Protein AF-A0A2V6AR59-F1 (afdb_monomer)

Sequence (332 aa):
MKQSQAKFVSARRRNQHARRALPRILRASHPSISTDCYRITIVSCENWLGRNIEASLTLNVQRPTSNIKYRMRILMISAEGPPLQRAGALIDVMDALPRELRKPGNQVSVTLPYYREIREKSKFKAKRTGIAVDVRVGDKTYVADYFEARSAGGVQLFLVRCDDFFDRPGIYGEQGQPYEDNAARFIFFCKAALELARRLTPALQILHVHDWAAALVPVFVRAHNLPFATLLTIHHVADQGSFWGLDFNLTNLPERFFTLHGVEFFGRLNFLKGGILYADRITTVSEHYRREISRPSGAGGHGLDVVLRENAHRLTAILHGADYTRWNPASD

Mean predicted aligned error: 11.38 Å

pLDDT: mean 79.68, std 25.3, range [23.42, 98.88]

Solvent-accessible surface area (backbone atoms only — not comparable to full-atom values): 19186 Å² total; per-residue (Å²): 131,88,89,80,85,91,88,81,86,90,88,83,89,91,81,87,90,80,94,74,92,72,80,83,76,77,76,76,72,74,77,78,81,74,82,58,63,41,74,46,67,56,61,22,55,47,48,102,78,77,45,76,49,80,32,68,49,76,48,76,41,85,75,75,98,64,99,64,95,49,80,48,38,36,40,34,33,27,74,60,29,66,84,59,92,64,92,48,75,61,28,55,46,52,54,46,51,56,49,58,59,30,72,84,36,28,48,46,34,39,33,34,64,46,32,37,74,51,70,70,34,85,90,56,74,66,43,77,68,83,50,68,45,85,43,73,42,47,95,46,73,46,61,36,37,38,26,39,38,66,44,96,84,67,38,43,34,40,29,42,31,39,61,96,69,27,63,40,98,43,92,64,32,56,98,91,42,66,46,88,59,48,64,56,46,32,45,47,46,25,52,47,54,49,58,48,51,75,68,43,80,80,71,53,41,33,43,38,23,37,39,20,58,21,14,47,36,29,40,52,36,63,75,68,70,49,91,56,36,31,32,32,38,45,82,53,65,79,59,30,53,74,40,56,42,76,56,45,52,34,63,69,64,64,67,86,45,64,30,89,93,33,26,32,52,96,71,18,29,22,24,31,56,20,18,63,75,47,16,68,32,35,34,24,54,22,68,65,53,52,51,40,30,39,33,92,81,33,81,57,11,67,73,46,10,63,63,45,50,78,41,40,96,39,52,42,53,38,51,71,45,68,63,61,92,81,57,43,89,91,84,109

Foldseek 3Di:
DDDDDDDDDDDDDDDDDDDDDDDPPPPPPDPPQPQPKDKAFQWAQDDPVRDTDTDIDIFRWGDDPDDDQADFEEEEEEQEEPPDDDDDPVHQCNQPSQLSSPPRGHQYAYEYACAPRQVPPPPFDWAFPPDWDWDAFQNDTFIFTWTWGAGPSRHIYIYTDTCVQHDDPDSQDDPPDGDQCLLLNLLRSLRSVVVVQPPDPPHHAEYEYEALSNLCNLVVCVQVVPSHAYEYEYEALLRFPWAALVSVSRNVGPCVQCDPLHQHDPRTRTRNLNSLNSHPAYEYAAPVLLCQLLDPVCPSVVPCNVSSVVSVVRYTYDHHHDPCVVDPPVVD

Nearest PDB structures (foldseek):
  3cx4-assembly1_A  TM=8.892E-01  e=1.068E-22  Escherichia coli
  2r4t-assembly1_A  TM=8.976E-01  e=2.365E-22  unclassified
  1rzv-assembly2_B  TM=8.800E-01  e=2.225E-22  Agrobacterium tumefaciens
  3d1j-assembly1_A  TM=8.834E-01  e=2.365E-22  Escherichia coli
  6gne-assembly1_A  TM=8.765E-01  e=3.278E-21  Arabidopsis thaliana

Radius of gyration: 26.61 Å; Cα contacts (8 Å, |Δi|>4): 582; chains: 1; bounding box: 80×61×101 Å

Structure (mmCIF, N/CA/C/O backbone):
data_AF-A0A2V6AR59-F1
#
_entry.id   AF-A0A2V6AR59-F1
#
loop_
_atom_site.group_PDB
_atom_site.id
_atom_site.type_symbol
_atom_site.label_atom_id
_atom_site.label_alt_id
_atom_site.label_comp_id
_atom_site.label_asym_id
_atom_site.label_entity_id
_atom_site.label_seq_id
_atom_site.pdbx_PDB_ins_code
_atom_site.Cartn_x
_atom_site.Cartn_y
_atom_site.Cartn_z
_atom_site.occupancy
_atom_site.B_iso_or_equiv
_atom_site.auth_seq_id
_atom_site.auth_comp_id
_atom_site.auth_asym_id
_atom_site.auth_atom_id
_atom_site.pdbx_PDB_model_num
ATOM 1 N N . MET A 1 1 ? -24.445 -28.114 -75.527 1.00 41.38 1 MET A N 1
ATOM 2 C CA . MET A 1 1 ? -25.644 -28.958 -75.294 1.00 41.38 1 MET A CA 1
ATOM 3 C C . MET A 1 1 ? -26.269 -28.495 -73.978 1.00 41.38 1 MET A C 1
ATOM 5 O O . MET A 1 1 ? -25.547 -28.423 -73.000 1.00 41.38 1 MET A O 1
ATOM 9 N N . LYS A 1 2 ? -27.424 -27.809 -74.008 1.00 30.95 2 LYS A N 1
ATOM 10 C CA . LYS A 1 2 ? -28.773 -28.352 -73.694 1.00 30.95 2 LYS A CA 1
ATOM 11 C C . LYS A 1 2 ? -28.804 -29.082 -72.334 1.00 30.95 2 LYS A C 1
ATOM 13 O O . LYS A 1 2 ? -28.212 -30.142 -72.228 1.00 30.95 2 LYS A O 1
ATOM 18 N N . GLN A 1 3 ? -29.271 -28.454 -71.248 1.00 30.03 3 GLN A N 1
ATOM 19 C CA . GLN A 1 3 ? -30.674 -28.170 -70.851 1.00 30.03 3 GLN A CA 1
ATOM 20 C C . GLN A 1 3 ? -31.472 -29.380 -70.322 1.00 30.03 3 GLN A C 1
ATOM 22 O O . GLN A 1 3 ? -31.868 -30.245 -71.091 1.00 30.03 3 GLN A O 1
ATOM 27 N N . SER A 1 4 ? -31.862 -29.306 -69.046 1.00 36.31 4 SER A N 1
ATOM 28 C CA . SER A 1 4 ? -33.255 -29.422 -68.560 1.00 36.31 4 SER A CA 1
ATOM 29 C C . SER A 1 4 ? -33.324 -28.603 -67.252 1.00 36.31 4 SER A C 1
ATOM 31 O O . SER A 1 4 ? -32.424 -28.707 -66.429 1.00 36.31 4 SER A O 1
ATOM 33 N N . GLN A 1 5 ? -34.129 -27.543 -67.100 1.00 35.34 5 GLN A N 1
ATOM 34 C CA . GLN A 1 5 ? -35.601 -27.431 -67.101 1.00 35.34 5 GLN A CA 1
ATOM 35 C C . GLN A 1 5 ? -36.239 -28.325 -66.018 1.00 35.34 5 GLN A C 1
ATOM 37 O O . GLN A 1 5 ? -36.260 -29.536 -66.179 1.00 35.34 5 GLN A O 1
ATOM 42 N N . ALA A 1 6 ? -36.616 -27.833 -64.829 1.00 35.19 6 ALA A N 1
ATOM 43 C CA . ALA A 1 6 ? -37.581 -26.773 -64.467 1.00 35.19 6 ALA A CA 1
ATOM 44 C C . ALA A 1 6 ? -39.061 -27.186 -64.599 1.00 35.19 6 ALA A C 1
ATOM 46 O O . ALA A 1 6 ? -39.512 -27.497 -65.696 1.00 35.19 6 ALA A O 1
ATOM 47 N N . LYS A 1 7 ? -39.808 -27.106 -63.480 1.00 31.97 7 LYS A N 1
ATOM 48 C CA . LYS A 1 7 ? -41.284 -27.005 -63.340 1.00 31.97 7 LYS A CA 1
ATOM 49 C C . LYS A 1 7 ? -41.647 -26.835 -61.846 1.00 31.97 7 LYS A C 1
ATOM 51 O O . LYS A 1 7 ? -40.954 -27.408 -61.020 1.00 31.97 7 LYS A O 1
ATOM 56 N N . PHE A 1 8 ? -42.687 -26.111 -61.410 1.00 27.30 8 PHE A N 1
ATOM 57 C CA . PHE A 1 8 ? -43.475 -25.026 -62.024 1.00 27.30 8 PHE A CA 1
ATOM 58 C C . PHE A 1 8 ? -44.287 -24.308 -60.903 1.00 27.30 8 PHE A C 1
ATOM 60 O O . PHE A 1 8 ? -44.901 -24.973 -60.081 1.00 27.30 8 PHE A O 1
ATOM 67 N N . VAL A 1 9 ? -44.312 -22.968 -60.927 1.00 28.78 9 VAL A N 1
ATOM 68 C CA . VAL A 1 9 ? -45.511 -22.097 -60.789 1.00 28.78 9 VAL A CA 1
ATOM 69 C C . VAL A 1 9 ? -46.337 -21.995 -59.473 1.00 28.78 9 VAL A C 1
ATOM 71 O O . VAL A 1 9 ? -47.092 -22.872 -59.084 1.00 28.78 9 VAL A O 1
ATOM 74 N N . SER A 1 10 ? -46.265 -20.777 -58.906 1.00 28.64 10 SER A N 1
ATOM 75 C CA . SER A 1 10 ? -47.285 -19.913 -58.255 1.00 28.64 10 SER A CA 1
ATOM 76 C C . SER A 1 10 ? -48.407 -20.444 -57.340 1.00 28.64 10 SER A C 1
ATOM 78 O O . SER A 1 10 ? -49.266 -21.206 -57.769 1.00 28.64 10 SER A O 1
ATOM 80 N N . ALA A 1 11 ? -48.613 -19.718 -56.230 1.00 28.59 11 ALA A N 1
ATOM 81 C CA . ALA A 1 11 ? -49.908 -19.082 -55.933 1.00 28.59 11 ALA A CA 1
ATOM 82 C C . ALA A 1 11 ? -49.728 -17.809 -55.072 1.00 28.59 11 ALA A C 1
ATOM 84 O O . ALA A 1 11 ? -48.953 -17.789 -54.118 1.00 28.59 11 ALA A O 1
ATOM 85 N N . ARG A 1 12 ? -50.456 -16.730 -55.394 1.00 30.61 12 ARG A N 1
ATOM 86 C CA . ARG A 1 12 ? -50.536 -15.484 -54.602 1.00 30.61 12 ARG A CA 1
ATOM 87 C C . ARG A 1 12 ? -51.939 -15.382 -53.977 1.00 30.61 12 ARG A C 1
ATOM 89 O O . ARG A 1 12 ? -52.909 -15.573 -54.696 1.00 30.61 12 ARG A O 1
ATOM 96 N N . ARG A 1 13 ? -52.001 -14.870 -52.734 1.00 30.45 13 ARG A N 1
ATOM 97 C CA . ARG A 1 13 ? -53.123 -14.142 -52.072 1.00 30.45 13 ARG A CA 1
ATOM 98 C C . ARG A 1 13 ? -54.286 -14.899 -51.370 1.00 30.45 13 ARG A C 1
ATOM 100 O O . ARG A 1 13 ? -55.043 -15.616 -51.999 1.00 30.45 13 ARG A O 1
ATOM 107 N N . ARG A 1 14 ? -54.526 -14.423 -50.125 1.00 29.19 14 ARG A N 1
ATOM 108 C CA . ARG A 1 14 ? -55.799 -14.232 -49.365 1.00 29.19 14 ARG A CA 1
ATOM 109 C C . ARG A 1 14 ? -56.481 -15.422 -48.655 1.00 29.19 14 ARG A C 1
ATOM 111 O O . ARG A 1 14 ? -57.237 -16.161 -49.265 1.00 29.19 14 ARG A O 1
ATOM 118 N N . ASN A 1 15 ? -56.343 -15.469 -47.323 1.00 27.97 15 ASN A N 1
ATOM 119 C CA . ASN A 1 15 ? -57.373 -15.120 -46.309 1.00 27.97 15 ASN A CA 1
ATOM 120 C C . ASN A 1 15 ? -56.714 -15.223 -44.911 1.00 27.97 15 ASN A C 1
ATOM 122 O O . ASN A 1 15 ? -56.009 -16.184 -44.640 1.00 27.97 15 ASN A O 1
ATOM 126 N N . GLN A 1 16 ? -56.610 -14.161 -44.104 1.00 29.80 16 GLN A N 1
ATOM 127 C CA . GLN A 1 16 ? -57.615 -13.567 -43.201 1.00 29.80 16 GLN A CA 1
ATOM 128 C C . GLN A 1 16 ? -58.192 -14.510 -42.119 1.00 29.80 16 GLN A C 1
ATOM 130 O O . GLN A 1 16 ? -58.832 -15.508 -42.415 1.00 29.80 16 GLN A O 1
ATOM 135 N N . HIS A 1 17 ? -58.001 -14.084 -40.861 1.00 30.52 17 HIS A N 1
ATOM 136 C CA . HIS A 1 17 ? -58.645 -14.524 -39.612 1.00 30.52 17 HIS A CA 1
ATOM 137 C C . HIS A 1 17 ? -58.470 -15.974 -39.116 1.00 30.52 17 HIS A C 1
ATOM 139 O O . HIS A 1 17 ? -59.352 -16.813 -39.246 1.00 30.52 17 HIS A O 1
ATOM 145 N N . ALA A 1 18 ? -57.433 -16.174 -38.292 1.00 30.45 18 ALA A N 1
ATOM 146 C CA . ALA A 1 18 ? -57.499 -17.079 -37.142 1.00 30.45 18 ALA A CA 1
ATOM 147 C C . ALA A 1 18 ? -56.812 -16.430 -35.924 1.00 30.45 18 ALA A C 1
ATOM 149 O O . ALA A 1 18 ? -55.590 -16.306 -35.873 1.00 30.45 18 ALA A O 1
ATOM 150 N N . ARG A 1 19 ? -57.599 -15.983 -34.934 1.00 32.44 19 ARG A N 1
ATOM 151 C CA . ARG A 1 19 ? -57.066 -15.511 -33.645 1.00 32.44 19 ARG A CA 1
ATOM 152 C C . ARG A 1 19 ? -56.569 -16.717 -32.842 1.00 32.44 19 ARG A C 1
ATOM 154 O O . ARG A 1 19 ? -57.386 -17.519 -32.399 1.00 32.44 19 ARG A O 1
ATOM 161 N N . ARG A 1 20 ? -55.268 -16.800 -32.558 1.00 29.48 20 ARG A N 1
ATOM 162 C CA . ARG A 1 20 ? -54.751 -17.544 -31.398 1.00 29.48 20 ARG A CA 1
ATOM 163 C C . ARG A 1 20 ? -53.764 -16.666 -30.644 1.00 29.48 20 ARG A C 1
ATOM 165 O O . ARG A 1 20 ? -52.787 -16.191 -31.214 1.00 29.48 20 ARG A O 1
ATOM 172 N N . ALA A 1 21 ? -54.074 -16.410 -29.378 1.00 32.34 21 ALA A N 1
ATOM 173 C CA . ALA A 1 21 ? -53.210 -15.650 -28.493 1.00 32.34 21 ALA A CA 1
ATOM 174 C C . ALA A 1 21 ? -51.962 -16.482 -28.174 1.00 32.34 21 ALA A C 1
ATOM 176 O O . ALA A 1 21 ? -52.071 -17.579 -27.632 1.00 32.34 21 ALA A O 1
ATOM 177 N N . LEU A 1 22 ? -50.788 -15.946 -28.499 1.00 26.73 22 LEU A N 1
ATOM 178 C CA . LEU A 1 22 ? -49.519 -16.397 -27.936 1.00 26.73 22 LEU A CA 1
ATOM 179 C C . LEU A 1 22 ? -49.189 -15.485 -26.746 1.00 26.73 22 LEU A C 1
ATOM 181 O O . LEU A 1 22 ? -49.420 -14.274 -26.834 1.00 26.73 22 LEU A O 1
ATOM 185 N N . PRO A 1 23 ? -48.719 -16.040 -25.616 1.00 24.41 23 PRO A N 1
ATOM 186 C CA . PRO A 1 23 ? -48.558 -15.276 -24.389 1.00 24.41 23 PRO A CA 1
ATOM 187 C C . PRO A 1 23 ? -47.524 -14.163 -24.567 1.00 24.41 23 PRO A C 1
ATOM 189 O O . PRO A 1 23 ? -46.501 -14.340 -25.231 1.00 24.41 23 PRO A O 1
ATOM 192 N N . ARG A 1 24 ? -47.783 -13.017 -23.923 1.00 25.03 24 ARG A N 1
ATOM 193 C CA . ARG A 1 24 ? -46.795 -11.949 -23.741 1.00 25.03 24 ARG A CA 1
ATOM 194 C C . ARG A 1 24 ? -45.545 -12.553 -23.101 1.00 25.03 24 ARG A C 1
ATOM 196 O O . ARG A 1 24 ? -45.514 -12.752 -21.889 1.00 25.03 24 ARG A O 1
ATOM 203 N N . ILE A 1 25 ? -44.503 -12.776 -23.900 1.00 25.64 25 ILE A N 1
ATOM 204 C CA . ILE A 1 25 ? -43.151 -12.895 -23.368 1.00 25.64 25 ILE A CA 1
ATOM 205 C C . ILE A 1 25 ? -42.868 -11.553 -22.703 1.00 25.64 25 ILE A C 1
ATOM 207 O O . ILE A 1 25 ? -42.754 -10.524 -23.374 1.00 25.64 25 ILE A O 1
ATOM 211 N N . LEU A 1 26 ? -42.827 -11.568 -21.371 1.00 24.52 26 LEU A N 1
ATOM 212 C CA . LEU A 1 26 ? -42.321 -10.466 -20.575 1.00 24.52 26 LEU A CA 1
ATOM 213 C C . LEU A 1 26 ? -40.916 -10.161 -21.090 1.00 24.52 26 LEU A C 1
ATOM 215 O O . LEU A 1 26 ? -39.968 -10.891 -20.807 1.00 24.52 26 LEU A O 1
ATOM 219 N N . ARG A 1 27 ? -40.782 -9.068 -21.850 1.00 23.42 27 ARG A N 1
ATOM 220 C CA . ARG A 1 27 ? -39.495 -8.393 -21.972 1.00 23.42 27 ARG A CA 1
ATOM 221 C C . ARG A 1 27 ? -39.144 -7.956 -20.559 1.00 23.42 27 ARG A C 1
ATOM 223 O O . ARG A 1 27 ? -39.628 -6.925 -20.103 1.00 23.42 27 ARG A O 1
ATOM 230 N N . ALA A 1 28 ? -38.335 -8.762 -19.878 1.00 23.86 28 ALA A N 1
ATOM 231 C CA . ALA A 1 28 ? -37.574 -8.304 -18.738 1.00 23.86 28 ALA A CA 1
ATOM 232 C C . ALA A 1 28 ? -36.731 -7.137 -19.253 1.00 23.86 28 ALA A C 1
ATOM 234 O O . ALA A 1 28 ? -35.734 -7.330 -19.948 1.00 23.86 28 ALA A O 1
ATOM 235 N N . SER A 1 29 ? -37.206 -5.920 -18.999 1.00 24.83 29 SER A N 1
ATOM 236 C CA . SER A 1 29 ? -36.431 -4.712 -19.211 1.00 24.83 29 SER A CA 1
ATOM 237 C C . SER A 1 29 ? -35.130 -4.902 -18.454 1.00 24.83 29 SER A C 1
ATOM 239 O O . SER A 1 29 ? -35.161 -5.023 -17.226 1.00 24.83 29 SER A O 1
ATOM 241 N N . HIS A 1 30 ? -34.004 -4.963 -19.169 1.00 24.33 30 HIS A N 1
ATOM 242 C CA . HIS A 1 30 ? -32.708 -4.851 -18.519 1.00 24.33 30 HIS A CA 1
ATOM 243 C C . HIS A 1 30 ? -32.769 -3.610 -17.623 1.00 24.33 30 HIS A C 1
ATOM 245 O O . HIS A 1 30 ? -33.119 -2.540 -18.136 1.00 24.33 30 HIS A O 1
ATOM 251 N N . PRO A 1 31 ? -32.498 -3.724 -16.309 1.00 25.36 31 PRO A N 1
ATOM 252 C CA . PRO A 1 31 ? -32.349 -2.537 -15.494 1.00 25.36 31 PRO A CA 1
ATOM 253 C C . PRO A 1 31 ? -31.219 -1.735 -16.132 1.00 25.36 31 PRO A C 1
ATOM 255 O O . PRO A 1 31 ? -30.107 -2.240 -16.297 1.00 25.36 31 PRO A O 1
ATOM 258 N N . SER A 1 32 ? -31.536 -0.519 -16.569 1.00 28.16 32 SER A N 1
ATOM 259 C CA . SER A 1 32 ? -30.556 0.405 -17.119 1.00 28.16 32 SER A CA 1
ATOM 260 C C . SER A 1 32 ? -29.446 0.567 -16.089 1.00 28.16 32 SER A C 1
ATOM 262 O O . SER A 1 32 ? -29.692 1.104 -15.008 1.00 28.16 32 SER A O 1
ATOM 264 N N . ILE A 1 33 ? -28.250 0.069 -16.405 1.00 29.55 33 ILE A N 1
ATOM 265 C CA . ILE A 1 33 ? -27.080 0.203 -15.541 1.00 29.55 33 ILE A CA 1
ATOM 266 C C . ILE A 1 33 ? -26.719 1.689 -15.537 1.00 29.55 33 ILE A C 1
ATOM 268 O O . ILE A 1 33 ? -26.024 2.157 -16.437 1.00 29.55 33 ILE A O 1
ATOM 272 N N . SER A 1 34 ? -27.221 2.445 -14.557 1.00 29.62 34 SER A N 1
ATOM 273 C CA . SER A 1 34 ? -26.781 3.821 -14.369 1.00 29.62 34 SER A CA 1
ATOM 274 C C . SER A 1 34 ? -25.403 3.777 -13.711 1.00 29.62 34 SER A C 1
ATOM 276 O O . SER A 1 34 ? -25.224 3.450 -12.536 1.00 29.62 34 SER A O 1
ATOM 278 N N . THR A 1 35 ? -24.376 4.027 -14.520 1.00 32.03 35 THR A N 1
ATOM 279 C CA . THR A 1 35 ? -23.020 4.289 -14.038 1.00 32.03 35 THR A CA 1
ATOM 280 C C . THR A 1 35 ? -22.983 5.681 -13.417 1.00 32.03 35 THR A C 1
ATOM 282 O O . THR A 1 35 ? -22.493 6.635 -14.018 1.00 32.03 35 THR A O 1
ATOM 285 N N . ASP A 1 36 ? -23.541 5.795 -12.213 1.00 35.19 36 ASP A N 1
ATOM 286 C CA . ASP A 1 36 ? -23.538 7.020 -11.418 1.00 35.19 36 ASP A CA 1
ATOM 287 C C . ASP A 1 36 ? -22.122 7.267 -10.870 1.00 35.19 36 ASP A C 1
ATOM 289 O O . ASP A 1 36 ? -21.751 6.780 -9.802 1.00 35.19 36 ASP A O 1
ATOM 293 N N . CYS A 1 37 ? -21.304 8.004 -11.623 1.00 35.19 37 CYS A N 1
ATOM 294 C CA . CYS A 1 37 ? -19.922 8.301 -11.250 1.00 35.19 37 CYS A CA 1
ATOM 295 C C . CYS A 1 37 ? -19.835 9.205 -10.007 1.00 35.19 37 CYS A C 1
ATOM 297 O O . CYS A 1 37 ? -20.551 10.202 -9.898 1.00 35.19 37 CYS A O 1
ATOM 299 N N . TYR A 1 38 ? -18.892 8.919 -9.102 1.00 36.31 38 TYR A N 1
ATOM 300 C CA . TYR A 1 38 ? -18.638 9.741 -7.918 1.00 36.31 38 TYR A CA 1
ATOM 301 C C . TYR A 1 38 ? -17.428 10.665 -8.126 1.00 36.31 38 TYR A C 1
ATOM 303 O O . TYR A 1 38 ? -16.323 10.238 -8.468 1.00 36.31 38 TYR A O 1
ATOM 311 N N . ARG A 1 39 ? -17.608 11.962 -7.857 1.00 37.47 39 ARG A N 1
ATOM 312 C CA . ARG A 1 39 ? -16.491 12.905 -7.715 1.00 37.47 39 ARG A CA 1
ATOM 313 C C . ARG A 1 39 ? -15.943 12.798 -6.292 1.00 37.47 39 ARG A C 1
ATOM 315 O O . ARG A 1 39 ? -16.659 13.075 -5.331 1.00 37.47 39 ARG A O 1
ATOM 322 N N . ILE A 1 40 ? -14.686 12.389 -6.166 1.00 41.69 40 ILE A N 1
ATOM 323 C CA . ILE A 1 40 ? -13.951 12.308 -4.903 1.00 41.69 40 ILE A CA 1
ATOM 324 C C . ILE A 1 40 ? -13.113 13.576 -4.764 1.00 41.69 40 ILE A C 1
ATOM 326 O O . ILE A 1 40 ? -11.954 13.640 -5.178 1.00 41.69 40 ILE A O 1
ATOM 330 N N . THR A 1 41 ? -13.698 14.607 -4.162 1.00 38.53 41 THR A N 1
ATOM 331 C CA . THR A 1 41 ? -12.920 15.769 -3.728 1.00 38.53 41 THR A CA 1
ATOM 332 C C . THR A 1 41 ? -12.059 15.367 -2.533 1.00 38.53 41 THR A C 1
ATOM 334 O O . THR A 1 41 ? -12.545 15.306 -1.405 1.00 38.53 41 THR A O 1
ATOM 337 N N . ILE A 1 42 ? -10.786 15.060 -2.789 1.00 40.84 42 ILE A N 1
ATOM 338 C CA . ILE A 1 42 ? -9.763 14.932 -1.750 1.00 40.84 42 ILE A CA 1
ATOM 339 C C . ILE A 1 42 ? -9.242 16.346 -1.500 1.00 40.84 42 ILE A C 1
ATOM 341 O O . ILE A 1 42 ? -8.286 16.794 -2.131 1.00 40.84 42 ILE A O 1
ATOM 345 N N . VAL A 1 43 ? -9.930 17.066 -0.614 1.00 36.03 43 VAL A N 1
ATOM 346 C CA . VAL A 1 43 ? -9.513 18.406 -0.196 1.00 36.03 43 VAL A CA 1
ATOM 347 C C . VAL A 1 43 ? -8.155 18.285 0.495 1.00 36.03 43 VAL A C 1
ATOM 349 O O . VAL A 1 43 ? -8.033 17.575 1.493 1.00 36.03 43 VAL A O 1
ATOM 352 N N . SER A 1 44 ? -7.145 18.980 -0.030 1.00 36.22 44 SER A N 1
ATOM 353 C CA . SER A 1 44 ? -5.931 19.249 0.737 1.00 36.22 44 SER A CA 1
ATOM 354 C C . SER A 1 44 ? -6.310 20.234 1.829 1.00 36.22 44 SER A C 1
ATOM 356 O O . SER A 1 44 ? -6.770 21.336 1.515 1.00 36.22 44 SER A O 1
ATOM 358 N N . CYS A 1 45 ? -6.098 19.865 3.093 1.00 34.09 45 CYS A N 1
ATOM 359 C CA . CYS A 1 45 ? -6.135 20.851 4.168 1.00 34.09 45 CYS A CA 1
ATOM 360 C C . CYS A 1 45 ? -5.126 21.972 3.883 1.00 34.09 45 CYS A C 1
ATOM 362 O O . CYS A 1 45 ? -4.145 21.759 3.167 1.00 34.09 45 CYS A O 1
ATOM 364 N N . GLU A 1 46 ? -5.475 23.145 4.405 1.00 36.41 46 GLU A N 1
ATOM 365 C CA . GLU A 1 46 ? -4.881 24.477 4.264 1.00 36.41 46 GLU A CA 1
ATOM 366 C C . GLU A 1 46 ? -3.430 24.547 3.764 1.00 36.41 46 GLU A C 1
ATOM 368 O O . GLU A 1 46 ? -2.547 23.792 4.160 1.00 36.41 46 GLU A O 1
ATOM 373 N N . ASN A 1 47 ? -3.166 25.528 2.902 1.00 39.28 47 ASN A N 1
ATOM 374 C CA . ASN A 1 47 ? -1.799 25.949 2.621 1.00 39.28 47 ASN A CA 1
ATOM 375 C C . ASN A 1 47 ? -1.297 26.954 3.678 1.00 39.28 47 ASN A C 1
ATOM 377 O O . ASN A 1 47 ? -2.067 27.479 4.480 1.00 39.28 47 ASN A O 1
ATOM 381 N N . TRP A 1 48 ? -0.013 27.309 3.583 1.00 32.12 48 TRP A N 1
ATOM 382 C CA . TRP A 1 48 ? 0.704 28.294 4.416 1.00 32.12 48 TRP A CA 1
ATOM 383 C C . TRP A 1 48 ? 0.06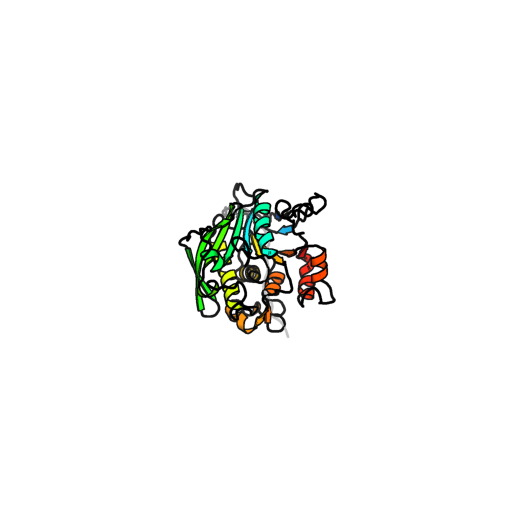4 29.705 4.496 1.00 32.12 48 TRP A C 1
ATOM 385 O O . TRP A 1 48 ? 0.571 30.573 5.196 1.00 32.12 48 TRP A O 1
ATOM 395 N N . LEU A 1 49 ? -1.017 29.962 3.748 1.00 33.44 49 LEU A N 1
ATOM 396 C CA . LEU A 1 49 ? -1.756 31.228 3.690 1.00 33.44 49 LEU A CA 1
ATOM 397 C C . LEU A 1 49 ? -3.211 31.095 4.185 1.00 33.44 49 LEU A C 1
ATOM 399 O O . LEU A 1 49 ? -4.023 31.980 3.910 1.00 33.44 49 LEU A O 1
ATOM 403 N N . GLY A 1 50 ? -3.574 29.983 4.837 1.00 32.75 50 GLY A N 1
ATOM 404 C CA . GLY A 1 50 ? -4.937 29.734 5.324 1.00 32.75 50 GLY A CA 1
ATOM 405 C C . GLY A 1 50 ? -5.981 29.608 4.209 1.00 32.75 50 GLY A C 1
ATOM 406 O O . GLY A 1 50 ? -7.161 29.876 4.426 1.00 32.75 50 GLY A O 1
ATOM 407 N N . ARG A 1 51 ? -5.568 29.251 2.983 1.00 33.25 51 ARG A N 1
ATOM 408 C CA . ARG A 1 51 ? -6.491 29.021 1.861 1.00 33.25 51 ARG A CA 1
ATOM 409 C C . ARG A 1 51 ? -6.650 27.525 1.613 1.00 33.25 51 ARG A C 1
ATOM 411 O O . ARG A 1 51 ? -5.665 26.814 1.415 1.00 33.25 51 ARG A O 1
ATOM 418 N N . ASN A 1 52 ? -7.898 27.069 1.541 1.00 38.38 52 ASN A N 1
ATOM 419 C CA . ASN A 1 52 ? -8.227 25.725 1.072 1.00 38.38 52 ASN A CA 1
ATOM 420 C C . ASN A 1 52 ? -7.805 25.565 -0.397 1.00 38.38 52 ASN A C 1
ATOM 422 O O . ASN A 1 52 ? -8.246 26.332 -1.256 1.00 38.38 52 ASN A O 1
ATOM 426 N N . ILE A 1 53 ? -6.979 24.558 -0.692 1.00 36.59 53 ILE A N 1
ATOM 427 C CA . ILE A 1 53 ? -6.705 24.129 -2.068 1.00 36.59 53 ILE A CA 1
ATOM 428 C C . ILE A 1 53 ? -7.593 22.918 -2.356 1.00 36.59 53 ILE A C 1
ATOM 430 O O . ILE A 1 53 ? -7.293 21.783 -1.977 1.00 36.59 53 ILE A O 1
ATOM 434 N N . GLU A 1 54 ? -8.702 23.160 -3.052 1.00 40.56 54 GLU A N 1
ATOM 435 C CA . GLU A 1 54 ? -9.583 22.094 -3.521 1.00 40.56 54 GLU A CA 1
ATOM 436 C C . GLU A 1 54 ? -8.953 21.337 -4.700 1.00 40.56 54 GLU A C 1
ATOM 438 O O . GLU A 1 54 ? -9.140 21.679 -5.868 1.00 40.56 54 GLU A O 1
ATOM 443 N N . ALA A 1 55 ? -8.233 20.256 -4.401 1.00 40.78 55 ALA A N 1
ATOM 444 C CA . ALA A 1 55 ? -7.985 19.208 -5.382 1.00 40.78 55 ALA A CA 1
ATOM 445 C C . ALA A 1 55 ? -9.225 18.298 -5.474 1.00 40.78 55 ALA A C 1
ATOM 447 O O . ALA A 1 55 ? -9.811 17.902 -4.464 1.00 40.78 55 ALA A O 1
ATOM 448 N N . SER A 1 56 ? -9.648 17.938 -6.689 1.00 43.47 56 SER A N 1
ATOM 449 C CA . SER A 1 56 ? -10.752 16.990 -6.871 1.00 43.47 56 SER A CA 1
ATOM 450 C C . SER A 1 56 ? -10.427 15.929 -7.907 1.00 43.47 56 SER A C 1
ATOM 452 O O . SER A 1 56 ? -10.142 16.254 -9.059 1.00 43.47 56 SER A O 1
ATOM 454 N N . LEU A 1 57 ? -10.546 14.670 -7.502 1.00 42.16 57 LEU A N 1
ATOM 455 C CA . LEU A 1 57 ? -10.426 13.493 -8.347 1.00 42.16 57 LEU A CA 1
ATOM 456 C C . LEU A 1 57 ? -11.833 12.982 -8.703 1.00 42.16 57 LEU A C 1
ATOM 458 O O . LEU A 1 57 ? -12.792 13.218 -7.973 1.00 42.16 57 LEU A O 1
ATOM 462 N N . THR A 1 58 ? -11.982 12.237 -9.796 1.00 48.16 58 THR A N 1
ATOM 463 C CA . THR A 1 58 ? -13.241 11.531 -10.106 1.00 48.16 58 THR A CA 1
ATOM 464 C C . THR A 1 58 ? -12.956 10.047 -10.280 1.00 48.16 58 THR A C 1
ATOM 466 O O . THR A 1 58 ? -12.154 9.670 -11.142 1.00 48.16 58 THR A O 1
ATOM 469 N N . LEU A 1 59 ? -13.617 9.221 -9.465 1.00 46.22 59 LEU A N 1
ATOM 470 C CA . LEU A 1 59 ? -13.536 7.763 -9.491 1.00 46.22 59 LEU A CA 1
ATOM 471 C C . LEU A 1 59 ? -14.923 7.185 -9.787 1.00 46.22 59 LEU A C 1
ATOM 473 O O . LEU A 1 59 ? -15.915 7.494 -9.125 1.00 46.22 59 LEU A O 1
ATOM 477 N N . ASN A 1 60 ? -14.993 6.325 -10.795 1.00 49.06 60 ASN A N 1
ATOM 478 C CA . ASN A 1 60 ? -16.248 5.716 -11.210 1.00 49.06 60 ASN A CA 1
ATOM 479 C C . ASN A 1 60 ? -16.533 4.529 -10.280 1.00 49.06 60 ASN A C 1
ATOM 481 O O . ASN A 1 60 ? -15.938 3.467 -10.419 1.00 49.06 60 ASN A O 1
ATOM 485 N N . VAL A 1 61 ? -17.418 4.734 -9.306 1.00 53.00 61 VAL A N 1
ATOM 486 C CA . VAL A 1 61 ? -17.760 3.762 -8.259 1.00 53.00 61 VAL A CA 1
ATOM 487 C C . VAL A 1 61 ? -19.219 3.351 -8.425 1.00 53.00 61 VAL A C 1
ATOM 489 O O . VAL A 1 61 ? -20.088 4.212 -8.524 1.00 53.00 61 VAL A O 1
ATOM 492 N N . GLN A 1 62 ? -19.515 2.050 -8.412 1.00 47.56 62 GLN A N 1
ATOM 493 C CA . GLN A 1 62 ? -20.899 1.570 -8.471 1.00 47.56 62 GLN A CA 1
ATOM 494 C C . GLN A 1 62 ? -21.681 1.940 -7.195 1.00 47.56 62 GLN A C 1
ATOM 496 O O . GLN A 1 62 ? -21.185 1.803 -6.070 1.00 47.56 62 GLN A O 1
ATOM 501 N N . ARG A 1 63 ? -22.930 2.397 -7.365 1.00 43.41 63 ARG A N 1
ATOM 502 C CA . ARG A 1 63 ? -23.846 2.676 -6.248 1.00 43.41 63 ARG A CA 1
ATOM 503 C C . ARG A 1 63 ? -24.368 1.381 -5.612 1.00 43.41 63 ARG A C 1
ATOM 505 O O . ARG A 1 63 ? -24.882 0.530 -6.335 1.00 43.41 63 ARG A O 1
ATOM 512 N N . PRO A 1 64 ? -24.352 1.248 -4.272 1.00 44.31 64 PRO A N 1
ATOM 513 C CA . PRO A 1 64 ? -25.238 0.314 -3.587 1.00 44.31 64 PRO A CA 1
ATOM 514 C C . PRO A 1 64 ? -26.68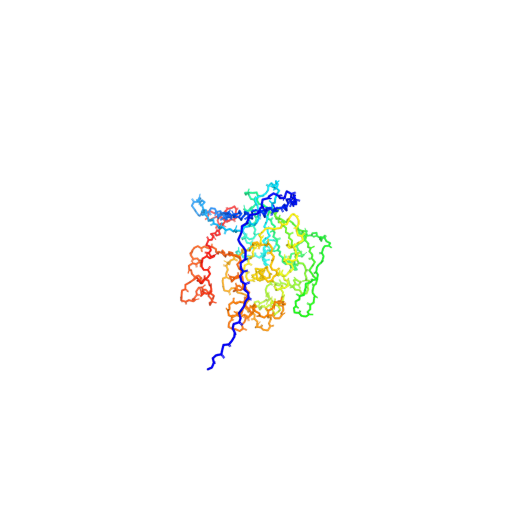6 0.832 -3.637 1.00 44.31 64 PRO A C 1
ATOM 516 O O . PRO A 1 64 ? -26.933 2.032 -3.546 1.00 44.31 64 PRO A O 1
ATOM 519 N N . THR A 1 65 ? -27.652 -0.077 -3.737 1.00 40.50 65 THR A N 1
ATOM 520 C CA . THR A 1 65 ? -29.088 0.203 -3.937 1.00 40.50 65 THR A CA 1
ATOM 521 C C . THR A 1 65 ? -29.857 0.600 -2.663 1.00 40.50 65 THR A C 1
ATOM 523 O O . THR A 1 65 ? -31.065 0.388 -2.586 1.00 40.50 65 THR A O 1
ATOM 526 N N . SER A 1 66 ? -29.196 1.148 -1.636 1.00 45.59 66 SER A N 1
ATOM 527 C CA . SER A 1 66 ? -29.799 1.354 -0.306 1.00 45.59 66 SER A CA 1
ATOM 528 C C . SER A 1 66 ? -29.543 2.734 0.319 1.00 45.59 66 SER A C 1
ATOM 530 O O . SER A 1 66 ? -28.563 3.413 0.015 1.00 45.59 66 SER A O 1
ATOM 532 N N . ASN A 1 67 ? -30.447 3.134 1.227 1.00 41.8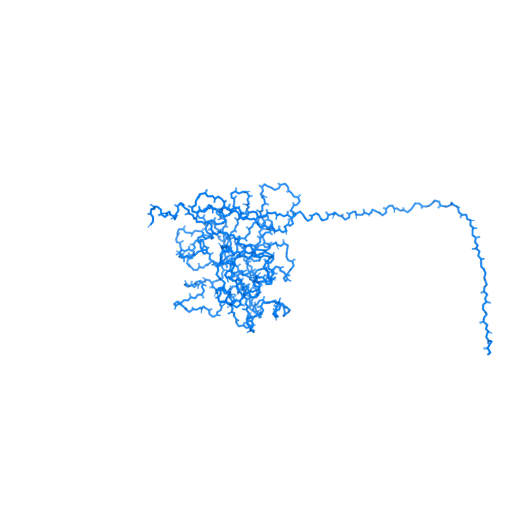1 67 ASN A N 1
ATOM 533 C CA . ASN A 1 67 ? -30.445 4.395 1.990 1.00 41.81 67 ASN A CA 1
ATOM 534 C C . ASN A 1 67 ? -29.273 4.482 2.998 1.00 41.81 67 ASN A C 1
ATOM 536 O O . ASN A 1 67 ? -29.473 4.419 4.211 1.00 41.81 67 ASN A O 1
ATOM 540 N N . ILE A 1 68 ? -28.030 4.591 2.520 1.00 49.81 68 ILE A N 1
ATOM 541 C CA . ILE A 1 68 ? -26.836 4.587 3.381 1.00 49.81 68 ILE A CA 1
ATOM 542 C C . ILE A 1 68 ? -26.447 6.007 3.829 1.00 49.81 68 ILE A C 1
ATOM 544 O O . ILE A 1 68 ? -26.254 6.914 3.028 1.00 49.81 68 ILE A O 1
ATOM 548 N N . LYS A 1 69 ? -26.233 6.152 5.144 1.00 53.69 69 LYS A N 1
ATOM 549 C CA . LYS A 1 69 ? -25.826 7.369 5.882 1.00 53.69 69 LYS A CA 1
ATOM 550 C C . LYS A 1 69 ? -24.419 7.918 5.545 1.00 53.69 69 LYS A C 1
ATOM 552 O O . LYS A 1 69 ? -24.029 8.953 6.075 1.00 53.69 69 LYS A O 1
ATOM 557 N N . TYR A 1 70 ? -23.648 7.233 4.702 1.00 56.75 70 TYR A N 1
ATOM 558 C CA . TYR A 1 70 ? -22.231 7.502 4.424 1.00 56.75 70 TYR A CA 1
ATOM 559 C C . TYR A 1 70 ? -21.992 7.675 2.924 1.00 56.75 70 TYR A C 1
ATOM 561 O O . TYR A 1 70 ? -22.533 6.906 2.130 1.00 56.75 70 TYR A O 1
ATOM 569 N N . ARG A 1 71 ? -21.148 8.640 2.534 1.00 77.31 71 ARG A N 1
ATOM 570 C CA . ARG A 1 71 ? -20.895 8.948 1.113 1.00 77.31 71 ARG A CA 1
ATOM 571 C C . ARG A 1 71 ? -20.041 7.892 0.404 1.00 77.31 71 ARG A C 1
ATOM 573 O O . ARG A 1 71 ? -20.376 7.516 -0.716 1.00 77.31 71 ARG A O 1
ATOM 580 N N . MET A 1 72 ? -18.972 7.407 1.038 1.00 87.88 72 MET A N 1
ATOM 581 C CA . MET A 1 72 ? -18.068 6.379 0.494 1.00 87.88 72 MET A CA 1
ATOM 582 C C . MET A 1 72 ? -17.548 5.440 1.590 1.00 87.88 72 MET A C 1
ATOM 584 O O . MET A 1 72 ? -17.475 5.830 2.759 1.00 87.88 72 MET A O 1
ATOM 588 N N . ARG A 1 73 ? -17.150 4.218 1.209 1.00 94.06 73 ARG A N 1
ATOM 589 C CA . ARG A 1 73 ? -16.471 3.237 2.078 1.00 94.06 73 ARG A CA 1
ATOM 590 C C . ARG A 1 73 ? -15.089 2.888 1.523 1.00 94.06 73 ARG A C 1
ATOM 592 O O . ARG A 1 73 ? -14.986 2.285 0.452 1.00 94.06 73 ARG A O 1
ATOM 599 N N . ILE A 1 74 ? -14.051 3.287 2.255 1.00 96.56 74 ILE A N 1
ATOM 600 C CA . ILE A 1 74 ? -12.651 3.290 1.818 1.00 96.56 74 ILE A CA 1
ATOM 601 C C . ILE A 1 74 ? -11.811 2.422 2.766 1.00 96.56 74 ILE A C 1
ATOM 603 O O . ILE A 1 74 ? -11.862 2.594 3.990 1.00 96.56 74 ILE A O 1
ATOM 607 N N . LEU A 1 75 ? -11.010 1.523 2.193 1.00 98.44 75 LEU A N 1
ATOM 608 C CA . LEU A 1 75 ? -9.891 0.885 2.884 1.00 98.44 75 LEU A CA 1
ATOM 609 C C . LEU A 1 75 ? -8.593 1.456 2.324 1.00 98.44 75 LEU A C 1
ATOM 611 O O . LEU A 1 75 ? -8.305 1.307 1.138 1.00 98.44 75 LEU A O 1
ATOM 615 N N . MET A 1 76 ? -7.827 2.113 3.185 1.00 98.44 76 MET A N 1
ATOM 616 C CA . MET A 1 76 ? -6.494 2.600 2.865 1.00 98.44 76 MET A CA 1
ATOM 617 C C . MET A 1 76 ? -5.480 1.506 3.210 1.00 98.44 76 MET A C 1
ATOM 619 O O . MET A 1 76 ? -5.524 0.948 4.305 1.00 98.44 76 MET A O 1
ATOM 623 N N . ILE A 1 77 ? -4.604 1.161 2.274 1.00 98.75 77 ILE A N 1
ATOM 624 C CA . ILE A 1 77 ? -3.664 0.040 2.358 1.00 98.75 77 ILE A CA 1
ATOM 625 C C . ILE A 1 77 ? -2.257 0.624 2.272 1.00 98.75 77 ILE A C 1
ATOM 627 O O . ILE A 1 77 ? -1.892 1.208 1.253 1.00 98.75 77 ILE A O 1
ATOM 631 N N . SER A 1 78 ? -1.478 0.477 3.340 1.00 97.88 78 SER A N 1
ATOM 632 C CA . SER A 1 78 ? -0.119 1.015 3.431 1.00 97.88 78 SER A CA 1
ATOM 633 C C . SER A 1 78 ? 0.796 0.033 4.159 1.00 97.88 78 SER A C 1
ATOM 635 O O . SER A 1 78 ? 0.339 -0.749 4.991 1.00 97.88 78 SER A O 1
ATOM 637 N N . ALA A 1 79 ? 2.096 0.075 3.871 1.00 96.38 79 ALA A N 1
ATOM 638 C CA . ALA A 1 79 ? 3.098 -0.604 4.691 1.00 96.38 79 ALA A CA 1
ATOM 639 C C . ALA A 1 79 ? 3.496 0.208 5.932 1.00 96.38 79 ALA A C 1
ATOM 641 O O . ALA A 1 79 ? 4.050 -0.362 6.870 1.00 96.38 79 ALA A O 1
ATOM 642 N N . GLU A 1 80 ? 3.189 1.507 5.962 1.00 94.81 80 GLU A N 1
ATOM 643 C CA . GLU A 1 80 ? 3.561 2.437 7.030 1.00 94.81 80 GLU A CA 1
ATOM 644 C C . GLU A 1 80 ? 2.368 3.287 7.477 1.00 94.81 80 GLU A C 1
ATOM 646 O O . GLU A 1 80 ? 1.506 3.660 6.682 1.00 94.81 80 GLU A O 1
ATOM 651 N N . GLY A 1 81 ? 2.317 3.605 8.767 1.00 92.69 81 GLY A N 1
ATOM 652 C CA . GLY A 1 81 ? 1.272 4.433 9.357 1.00 92.69 81 GLY A CA 1
ATOM 653 C C . GLY A 1 81 ? 1.118 4.192 10.860 1.00 92.69 81 GLY A C 1
ATOM 654 O O . GLY A 1 81 ? 1.680 3.232 11.401 1.00 92.69 81 GLY A O 1
ATOM 655 N N . PRO A 1 82 ? 0.351 5.037 11.565 1.00 90.12 82 PRO A N 1
ATOM 656 C CA . PRO A 1 82 ? 0.082 4.850 12.985 1.00 90.12 82 PRO A CA 1
ATOM 657 C C . PRO A 1 82 ? -0.561 3.481 13.249 1.00 90.12 82 PRO A C 1
ATOM 659 O O . PRO A 1 82 ? -1.508 3.101 12.558 1.00 90.12 82 PRO A O 1
ATOM 662 N N . PRO A 1 83 ? -0.093 2.734 14.263 1.00 91.00 83 PRO A N 1
ATOM 663 C CA . PRO A 1 83 ? 0.654 3.208 15.433 1.00 91.00 83 PRO A CA 1
ATOM 664 C C . PRO A 1 83 ? 2.189 3.055 15.348 1.00 91.00 83 PRO A C 1
ATOM 666 O O . PRO A 1 83 ? 2.847 3.039 16.394 1.00 91.00 83 PRO A O 1
ATOM 669 N N . LEU A 1 84 ? 2.790 2.896 14.160 1.00 88.69 84 LEU A N 1
ATOM 670 C CA . LEU A 1 84 ? 4.254 2.965 14.022 1.00 88.69 84 LEU A CA 1
ATOM 671 C C . LEU A 1 84 ? 4.772 4.319 14.535 1.00 88.69 84 LEU A C 1
ATOM 673 O O . LEU A 1 84 ? 4.109 5.341 14.383 1.00 88.69 84 LEU A O 1
ATOM 677 N N . GLN A 1 85 ? 5.931 4.309 15.195 1.00 75.06 85 GLN A N 1
ATOM 678 C CA . GLN A 1 85 ? 6.545 5.495 15.812 1.00 75.06 85 GLN A CA 1
ATOM 679 C C . GLN A 1 85 ? 7.892 5.781 15.147 1.00 75.06 85 GLN A C 1
ATOM 681 O O . GLN A 1 85 ? 8.930 5.867 15.797 1.00 75.06 85 GLN A O 1
ATOM 686 N N . ARG A 1 86 ? 7.860 5.898 13.819 1.00 78.50 86 ARG A N 1
ATOM 687 C CA . ARG A 1 86 ? 8.994 6.330 13.002 1.00 78.50 86 ARG A CA 1
ATOM 688 C C . ARG A 1 86 ? 8.669 7.704 12.427 1.00 78.50 86 ARG A C 1
ATOM 690 O O . ARG A 1 86 ? 7.502 8.002 12.179 1.00 78.50 86 ARG A O 1
ATOM 697 N N . ALA A 1 87 ? 9.686 8.534 12.229 1.00 65.88 87 ALA A N 1
ATOM 698 C CA . ALA A 1 87 ? 9.536 9.743 11.431 1.00 65.88 87 ALA A CA 1
ATOM 699 C C . ALA A 1 87 ? 9.457 9.344 9.950 1.00 65.88 87 ALA A C 1
ATOM 701 O O . ALA A 1 87 ? 10.256 8.529 9.492 1.00 65.88 87 ALA A O 1
ATOM 702 N N . GLY A 1 88 ? 8.499 9.902 9.213 1.00 77.50 88 GLY A N 1
ATOM 703 C CA . GLY A 1 88 ? 8.328 9.618 7.791 1.00 77.50 88 GLY A CA 1
ATOM 704 C C . GLY A 1 88 ? 7.061 10.262 7.246 1.00 77.50 88 GLY A C 1
ATOM 705 O O . GLY A 1 88 ? 5.994 10.133 7.843 1.00 77.50 88 GLY A O 1
ATOM 706 N N . ALA A 1 89 ? 7.163 10.924 6.091 1.00 80.31 89 ALA A N 1
ATOM 707 C CA . ALA A 1 89 ? 6.051 11.676 5.506 1.00 80.31 89 ALA A CA 1
ATOM 708 C C . ALA A 1 89 ? 4.802 10.808 5.257 1.00 80.31 89 ALA A C 1
ATOM 710 O O . ALA A 1 89 ? 3.680 11.277 5.434 1.00 80.31 89 ALA A O 1
ATOM 711 N N . LEU A 1 90 ? 4.982 9.528 4.906 1.00 87.56 90 LEU A N 1
ATOM 712 C CA . LEU A 1 90 ? 3.878 8.577 4.758 1.00 87.56 90 LEU A CA 1
ATOM 713 C C . LEU A 1 90 ? 3.173 8.285 6.096 1.00 87.56 90 LEU A C 1
ATOM 715 O O . LEU A 1 90 ? 1.955 8.133 6.113 1.00 87.56 90 LEU A O 1
ATOM 719 N N . ILE A 1 91 ? 3.889 8.257 7.224 1.00 88.44 91 ILE A N 1
ATOM 720 C CA . ILE A 1 91 ? 3.283 8.029 8.545 1.00 88.44 91 ILE A CA 1
ATOM 721 C C . ILE A 1 91 ? 2.408 9.217 8.950 1.00 88.44 91 ILE A C 1
ATOM 723 O O . ILE A 1 91 ? 1.278 8.997 9.382 1.00 88.44 91 ILE A O 1
ATOM 727 N N . ASP A 1 92 ? 2.871 10.453 8.750 1.00 85.25 92 ASP A N 1
ATOM 728 C CA . ASP A 1 92 ? 2.067 11.647 9.042 1.00 85.25 92 ASP A CA 1
ATOM 729 C C . ASP A 1 92 ? 0.851 11.763 8.097 1.00 85.25 92 ASP A C 1
ATOM 731 O O . ASP A 1 92 ? -0.262 12.039 8.552 1.00 85.25 92 ASP A O 1
ATOM 735 N N . VAL A 1 93 ? 1.006 11.438 6.804 1.00 87.00 93 VAL A N 1
ATOM 736 C CA . VAL A 1 93 ? -0.126 11.326 5.859 1.00 87.00 93 VAL A CA 1
ATOM 737 C C . VAL A 1 93 ? -1.132 10.272 6.323 1.00 87.00 93 VAL A C 1
ATOM 739 O O . VAL A 1 93 ? -2.333 10.541 6.339 1.00 87.00 93 VAL A O 1
ATOM 742 N N . MET A 1 94 ? -0.672 9.091 6.738 1.00 90.81 94 MET A N 1
ATOM 743 C CA . MET A 1 94 ? -1.536 8.008 7.220 1.00 90.81 94 MET A CA 1
ATOM 744 C C . MET A 1 94 ? -2.109 8.250 8.624 1.00 90.81 94 MET A C 1
ATOM 746 O O . MET A 1 94 ? -3.021 7.530 9.033 1.00 90.81 94 MET A O 1
ATOM 750 N N . ASP A 1 95 ? -1.643 9.271 9.345 1.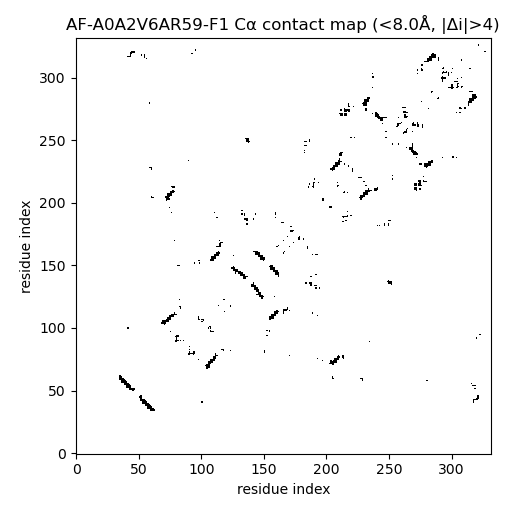00 87.75 95 ASP A N 1
ATOM 751 C CA . ASP A 1 95 ? -2.287 9.763 10.563 1.00 87.75 95 ASP A CA 1
ATOM 752 C C . ASP A 1 95 ? -3.393 10.783 10.258 1.00 87.75 95 ASP A C 1
ATOM 754 O O . ASP A 1 95 ? -4.498 10.675 10.798 1.00 87.75 95 ASP A O 1
ATOM 758 N N . ALA A 1 96 ? -3.124 11.746 9.371 1.00 86.69 96 ALA A N 1
ATOM 759 C CA . ALA A 1 96 ? -4.032 12.849 9.060 1.00 86.69 96 ALA A CA 1
ATOM 760 C C . ALA A 1 96 ? -5.108 12.489 8.019 1.00 86.69 96 ALA A C 1
ATOM 762 O O . ALA A 1 96 ? -6.306 12.616 8.290 1.00 86.69 96 ALA A O 1
ATOM 763 N N . LEU A 1 97 ? -4.716 11.999 6.838 1.00 89.31 97 LEU A N 1
ATOM 764 C CA . LEU A 1 97 ? -5.610 11.799 5.689 1.00 89.31 97 LEU A CA 1
ATOM 765 C C . LEU A 1 97 ? -6.826 10.897 5.993 1.00 89.31 97 LEU A C 1
ATOM 767 O O . LEU A 1 97 ? -7.938 11.265 5.598 1.00 89.31 97 LEU A O 1
ATOM 771 N N . PRO A 1 98 ? -6.710 9.777 6.742 1.00 91.75 98 PRO A N 1
ATOM 772 C CA . PRO A 1 98 ? -7.878 8.963 7.076 1.00 91.75 98 PRO A CA 1
ATOM 773 C C . PRO A 1 98 ? -8.865 9.662 8.028 1.00 91.75 98 PRO A C 1
ATOM 775 O O . PRO A 1 98 ? -10.045 9.302 8.049 1.00 91.75 98 PRO A O 1
ATOM 778 N N . ARG A 1 99 ? -8.414 10.650 8.822 1.00 89.75 99 ARG A N 1
ATOM 779 C CA . ARG A 1 99 ? -9.284 11.497 9.661 1.00 89.75 99 ARG A CA 1
ATOM 780 C C . ARG A 1 99 ? -10.010 12.528 8.807 1.00 89.75 99 ARG A C 1
ATOM 782 O O . ARG A 1 99 ? -11.233 12.634 8.891 1.00 89.75 99 ARG A O 1
ATOM 789 N N . GLU A 1 100 ? -9.274 13.224 7.946 1.00 86.44 100 GLU A N 1
ATOM 790 C CA . GLU A 1 100 ? -9.815 14.258 7.060 1.00 86.44 100 GLU A CA 1
ATOM 791 C C . GLU A 1 100 ? -10.873 13.697 6.111 1.00 86.44 100 GLU A C 1
ATOM 793 O O . GLU A 1 100 ? -11.991 14.211 6.044 1.00 86.44 100 GLU A O 1
ATOM 798 N N . LEU A 1 101 ? -10.597 12.549 5.484 1.00 88.31 101 LEU A N 1
ATOM 799 C CA . LEU A 1 101 ? -11.561 11.869 4.621 1.00 88.31 101 LEU A CA 1
ATOM 800 C C . LEU A 1 101 ? -12.842 11.439 5.358 1.00 88.31 101 LEU A C 1
ATOM 802 O O . LEU A 1 101 ? -13.870 11.262 4.703 1.00 88.31 101 LEU A O 1
ATOM 806 N N . ARG A 1 102 ? -12.841 11.306 6.694 1.00 89.06 102 ARG A N 1
ATOM 807 C CA . ARG A 1 102 ? -14.054 11.007 7.480 1.00 89.06 102 ARG A CA 1
ATOM 808 C C . ARG A 1 102 ? -14.926 12.229 7.762 1.00 89.06 102 ARG A C 1
ATOM 810 O O . ARG A 1 102 ? -16.135 12.042 7.905 1.00 89.06 102 ARG A O 1
ATOM 817 N N . LYS A 1 103 ? -14.372 13.449 7.816 1.00 86.25 103 LYS A N 1
ATOM 818 C CA . LYS A 1 103 ? -15.134 14.690 8.078 1.00 86.25 103 LYS A CA 1
ATOM 819 C C . LYS A 1 103 ? -16.374 14.853 7.170 1.00 86.25 103 LYS A C 1
ATOM 821 O O . LYS A 1 103 ? -17.450 15.083 7.715 1.00 86.25 103 LYS A O 1
ATOM 826 N N . PRO A 1 104 ? -16.312 14.643 5.835 1.00 82.81 104 PRO A N 1
ATOM 827 C CA . PRO A 1 104 ? -17.486 14.716 4.951 1.00 82.81 104 PRO A CA 1
ATOM 828 C C . PRO A 1 104 ? -18.407 13.473 4.993 1.00 82.81 104 PRO A C 1
ATOM 830 O O . PRO A 1 104 ? -19.218 13.275 4.085 1.00 82.81 104 PRO A O 1
ATOM 833 N N . GLY A 1 105 ? -18.297 12.614 6.013 1.00 86.88 105 GLY A N 1
ATOM 834 C CA . GLY A 1 105 ? -19.182 11.461 6.207 1.00 86.88 105 GLY A CA 1
ATOM 835 C C . GLY A 1 105 ? -18.800 10.207 5.413 1.00 86.88 105 GLY A C 1
ATOM 836 O O . GLY A 1 105 ? -19.678 9.408 5.081 1.00 86.88 105 GLY A O 1
ATOM 837 N N . ASN A 1 106 ? -17.518 10.004 5.095 1.00 89.56 106 ASN A N 1
ATOM 838 C CA . ASN A 1 106 ? -17.047 8.717 4.572 1.00 89.56 106 ASN A CA 1
ATOM 839 C C . ASN A 1 106 ? -16.695 7.758 5.716 1.00 89.56 106 ASN A C 1
ATOM 841 O O . ASN A 1 106 ? -16.213 8.169 6.772 1.00 89.56 106 ASN A O 1
ATOM 845 N N . GLN A 1 107 ? -16.873 6.461 5.484 1.00 93.81 107 GLN A N 1
ATOM 846 C CA . GLN A 1 107 ? -16.329 5.419 6.347 1.00 93.81 107 GLN A CA 1
ATOM 847 C C . GLN A 1 107 ? -14.923 5.077 5.849 1.00 93.81 107 GLN A C 1
ATOM 849 O O . GLN A 1 107 ? -14.769 4.498 4.774 1.00 93.81 107 GLN A O 1
ATOM 854 N N . VAL A 1 108 ? -13.907 5.436 6.631 1.00 95.00 108 VAL A N 1
ATOM 855 C CA . VAL A 1 108 ? -12.501 5.171 6.302 1.00 95.00 108 VAL A CA 1
ATOM 856 C C . VAL A 1 108 ? -11.895 4.243 7.344 1.00 95.00 108 VAL A C 1
ATOM 858 O O . VAL A 1 108 ? -12.054 4.444 8.555 1.00 95.00 108 VAL A O 1
ATOM 861 N N . SER A 1 109 ? -11.207 3.226 6.843 1.00 97.44 109 SER A N 1
ATOM 862 C CA . SER A 1 109 ? -10.410 2.271 7.605 1.00 97.44 109 SER A CA 1
ATOM 863 C C . SER A 1 109 ? -9.022 2.161 6.986 1.00 97.44 109 SER A C 1
ATOM 865 O O . SER A 1 109 ? -8.857 2.438 5.800 1.00 97.44 109 SER A O 1
ATOM 867 N N . VAL A 1 110 ? -8.034 1.773 7.784 1.00 98.25 110 VAL A N 1
ATOM 868 C CA . VAL A 1 110 ? -6.646 1.586 7.351 1.00 98.25 110 VAL A CA 1
ATOM 869 C C . VAL A 1 110 ? -6.245 0.140 7.620 1.00 98.25 110 VAL A C 1
ATOM 871 O O . VAL A 1 110 ? -6.594 -0.404 8.669 1.00 98.25 110 VAL A O 1
ATOM 874 N N . THR A 1 111 ? -5.493 -0.478 6.714 1.00 98.50 111 THR A N 1
ATOM 875 C CA . THR A 1 111 ? -4.797 -1.738 6.977 1.00 98.50 111 THR A CA 1
ATOM 876 C C . THR A 1 111 ? -3.289 -1.595 6.823 1.00 98.50 111 THR A C 1
ATOM 878 O O . THR A 1 111 ? -2.805 -0.895 5.934 1.00 98.50 111 THR A O 1
ATOM 881 N N . LEU A 1 112 ? -2.577 -2.244 7.744 1.00 98.06 112 LEU A N 1
ATOM 882 C CA . LEU A 1 112 ? -1.124 -2.248 7.899 1.00 98.06 112 LEU A CA 1
ATOM 883 C C . LEU A 1 112 ? -0.671 -3.684 8.216 1.00 98.06 112 LEU A C 1
ATOM 885 O O . LEU A 1 112 ? -1.445 -4.444 8.814 1.00 98.06 112 LEU A O 1
ATOM 889 N N . PRO A 1 113 ? 0.579 -4.068 7.925 1.00 98.19 113 PRO A N 1
ATOM 890 C CA . PRO A 1 113 ? 1.167 -5.265 8.511 1.00 98.19 113 PRO A CA 1
ATOM 891 C C . PRO A 1 113 ? 1.294 -5.130 10.036 1.00 98.19 113 PRO A C 1
ATOM 893 O O . PRO A 1 113 ? 1.595 -4.055 10.561 1.00 98.19 113 PRO A O 1
ATOM 896 N N . TYR A 1 114 ? 1.074 -6.217 10.778 1.00 97.50 114 TYR A N 1
ATOM 897 C CA . TYR A 1 114 ? 1.163 -6.217 12.240 1.00 97.50 114 TYR A CA 1
ATOM 898 C C . TYR A 1 114 ? 2.612 -6.450 12.702 1.00 97.50 114 TYR A C 1
ATOM 900 O O . TYR A 1 114 ? 2.940 -7.493 13.270 1.00 97.50 114 TYR A O 1
ATOM 908 N N . TYR A 1 115 ? 3.486 -5.476 12.437 1.00 97.00 115 TYR A N 1
ATOM 909 C CA . TYR A 1 115 ? 4.909 -5.563 12.778 1.00 97.00 115 TYR A CA 1
ATOM 910 C C . TYR A 1 115 ? 5.166 -5.780 14.276 1.00 97.00 115 TYR A C 1
ATOM 912 O O . TYR A 1 115 ? 4.398 -5.311 15.126 1.00 97.00 115 TYR A O 1
ATOM 920 N N . ARG A 1 116 ? 6.313 -6.395 14.596 1.00 95.19 116 ARG A N 1
ATOM 921 C CA . ARG A 1 116 ? 6.847 -6.534 15.965 1.00 95.19 116 ARG A CA 1
ATOM 922 C C . ARG A 1 116 ? 6.774 -5.223 16.764 1.00 95.19 116 ARG A C 1
ATOM 924 O O . ARG A 1 116 ? 6.191 -5.206 17.843 1.00 95.19 116 ARG A O 1
ATOM 931 N N . GLU A 1 117 ? 7.224 -4.110 16.176 1.00 93.69 117 GLU A N 1
ATOM 932 C CA . GLU A 1 117 ? 7.186 -2.767 16.789 1.00 93.69 117 GLU A CA 1
ATOM 933 C C . GLU A 1 117 ? 5.773 -2.341 17.241 1.00 93.69 117 GLU A C 1
ATOM 935 O O . GLU A 1 117 ? 5.613 -1.621 18.225 1.00 93.69 117 GLU A O 1
ATOM 940 N N . ILE A 1 118 ? 4.720 -2.765 16.533 1.00 94.12 118 ILE A N 1
ATOM 941 C CA . ILE A 1 118 ? 3.333 -2.464 16.913 1.00 94.12 118 ILE A CA 1
ATOM 942 C C . ILE A 1 118 ? 2.864 -3.396 18.040 1.00 94.12 118 ILE A C 1
ATOM 944 O O . ILE A 1 118 ? 2.121 -2.969 18.922 1.00 94.12 118 ILE A O 1
ATOM 948 N N . ARG A 1 119 ? 3.290 -4.666 18.022 1.00 91.38 119 ARG A N 1
ATOM 949 C CA . ARG A 1 119 ? 2.946 -5.680 19.037 1.00 91.38 119 ARG A CA 1
ATOM 950 C C . ARG A 1 119 ? 3.560 -5.381 20.404 1.00 91.38 119 ARG A C 1
ATOM 952 O O . ARG A 1 119 ? 2.909 -5.612 21.417 1.00 91.38 119 ARG A O 1
ATOM 959 N N . GLU A 1 120 ? 4.780 -4.856 20.432 1.00 91.50 120 GLU A N 1
ATOM 960 C CA . GLU A 1 120 ? 5.531 -4.570 21.664 1.00 91.50 120 GLU A CA 1
ATOM 961 C C . GLU A 1 120 ? 5.084 -3.274 22.368 1.00 91.50 120 GLU A C 1
ATOM 963 O O . GLU A 1 120 ? 5.415 -3.039 23.532 1.00 91.50 120 GLU A O 1
ATOM 968 N N . LYS A 1 121 ? 4.266 -2.437 21.714 1.00 88.56 121 LYS A N 1
ATOM 969 C CA . LYS A 1 121 ? 3.742 -1.197 22.304 1.00 88.56 121 LYS A CA 1
ATOM 970 C C . LYS A 1 121 ? 2.699 -1.483 23.378 1.00 88.56 121 LYS A C 1
ATOM 972 O O . LYS A 1 121 ? 1.510 -1.604 23.105 1.00 88.56 121 LYS A O 1
ATOM 977 N N . SER A 1 122 ? 3.141 -1.471 24.634 1.00 80.44 122 SER A N 1
ATOM 978 C CA . SER A 1 122 ? 2.320 -1.693 25.836 1.00 80.44 122 SER A CA 1
ATOM 979 C C . SER A 1 122 ? 0.985 -0.927 25.856 1.00 80.44 122 SER A C 1
ATOM 981 O O . SER A 1 122 ? -0.037 -1.507 26.237 1.00 80.44 122 SER A O 1
ATOM 983 N N . LYS A 1 123 ? 0.983 0.340 25.411 1.00 84.44 123 LYS A N 1
ATOM 984 C CA . LYS A 1 123 ? -0.192 1.233 25.344 1.00 84.44 123 LYS A CA 1
ATOM 985 C C . LYS A 1 123 ? -1.130 0.967 24.158 1.00 84.44 123 LYS A C 1
ATOM 987 O O . LYS A 1 123 ? -2.267 1.426 24.186 1.00 84.44 123 LYS A O 1
ATOM 992 N N . PHE A 1 124 ? -0.687 0.250 23.127 1.00 89.38 124 PHE A N 1
ATOM 993 C CA . PHE A 1 124 ? -1.504 -0.070 21.960 1.00 89.38 124 PHE A CA 1
ATOM 994 C C . PHE A 1 124 ? -2.096 -1.476 22.104 1.00 89.38 124 PHE A C 1
ATOM 996 O O . PHE A 1 124 ? -1.375 -2.459 22.253 1.00 89.38 124 PHE A O 1
ATOM 1003 N N . LYS A 1 125 ? -3.428 -1.585 22.077 1.00 87.88 125 LYS A N 1
ATOM 1004 C CA . LYS A 1 125 ? -4.138 -2.863 22.203 1.00 87.88 125 LYS A CA 1
ATOM 1005 C C . LYS A 1 125 ? -4.903 -3.155 20.919 1.00 87.88 125 LYS A C 1
ATOM 1007 O O . LYS A 1 125 ? -5.928 -2.532 20.653 1.00 87.88 125 LYS A O 1
ATOM 1012 N N . ALA A 1 126 ? -4.407 -4.117 20.146 1.00 95.00 126 ALA A N 1
ATOM 1013 C CA . ALA A 1 126 ? -5.160 -4.721 19.057 1.00 95.00 126 ALA A CA 1
ATOM 1014 C C . ALA A 1 126 ? -5.856 -5.993 19.551 1.00 95.00 126 ALA A C 1
ATOM 1016 O O . ALA A 1 126 ? -5.261 -6.811 20.254 1.00 95.00 126 ALA A O 1
ATOM 1017 N N . LYS A 1 127 ? -7.119 -6.166 19.176 1.00 96.56 127 LYS A N 1
ATOM 1018 C CA . LYS A 1 127 ? -7.929 -7.344 19.491 1.00 96.56 127 LYS A CA 1
ATOM 1019 C C . LYS A 1 127 ? -7.876 -8.312 18.310 1.00 96.56 127 LYS A C 1
ATOM 1021 O O . LYS A 1 127 ? -8.015 -7.889 17.166 1.00 96.56 127 LYS A O 1
ATOM 1026 N N . ARG A 1 128 ? -7.687 -9.613 18.555 1.00 96.50 128 ARG A N 1
ATOM 1027 C CA . ARG A 1 128 ? -7.777 -10.623 17.484 1.00 96.50 128 ARG A CA 1
ATOM 1028 C C . ARG A 1 128 ? -9.231 -10.715 17.019 1.00 96.50 128 ARG A C 1
ATOM 1030 O O . ARG A 1 128 ? -10.128 -10.831 17.850 1.00 96.50 128 ARG A O 1
ATOM 1037 N N . THR A 1 129 ? -9.463 -10.679 15.710 1.00 95.75 129 THR A N 1
ATOM 1038 C CA . THR A 1 129 ? -10.824 -10.776 15.143 1.00 95.75 129 THR A CA 1
ATOM 1039 C C . THR A 1 129 ? -11.388 -12.200 15.183 1.00 95.75 129 THR A C 1
ATOM 1041 O O . THR A 1 129 ? -12.592 -12.384 15.054 1.00 95.75 129 THR A O 1
ATOM 1044 N N . GLY A 1 130 ? -10.518 -13.205 15.340 1.00 93.88 130 GLY A N 1
ATOM 1045 C CA . GLY A 1 130 ? -10.848 -14.621 15.152 1.00 93.88 130 GLY A CA 1
ATOM 1046 C C . GLY A 1 130 ? -10.818 -15.068 13.686 1.00 93.88 130 GLY A C 1
ATOM 1047 O O . GLY A 1 130 ? -10.983 -16.252 13.418 1.00 93.88 130 GLY A O 1
ATOM 1048 N N . ILE A 1 131 ? -10.580 -14.148 12.744 1.00 95.19 131 ILE A N 1
ATOM 1049 C CA . ILE A 1 131 ? -10.463 -14.443 11.316 1.00 95.19 131 ILE A CA 1
ATOM 1050 C C . ILE A 1 131 ? -8.993 -14.704 10.980 1.00 95.19 131 ILE A C 1
ATOM 1052 O O . ILE A 1 131 ? -8.133 -13.852 11.217 1.00 95.19 131 ILE A O 1
ATOM 1056 N N . ALA A 1 132 ? -8.745 -15.860 10.372 1.00 96.50 132 ALA A N 1
ATOM 1057 C CA . ALA A 1 132 ? -7.498 -16.227 9.719 1.00 96.50 132 ALA A CA 1
ATOM 1058 C C . ALA A 1 132 ? -7.802 -16.658 8.274 1.00 96.50 132 ALA A C 1
ATOM 1060 O O . ALA A 1 132 ? -8.866 -17.227 8.015 1.00 96.50 132 ALA A O 1
ATOM 1061 N N . VAL A 1 133 ? -6.912 -16.355 7.326 1.00 97.38 133 VAL A N 1
ATOM 1062 C CA . VAL A 1 133 ? -7.070 -16.716 5.905 1.00 97.38 133 VAL A CA 1
ATOM 1063 C C . VAL A 1 133 ? -5.757 -17.240 5.338 1.00 97.38 133 VAL A C 1
ATOM 1065 O O . VAL A 1 133 ? -4.716 -16.610 5.503 1.00 97.38 133 VAL A O 1
ATOM 1068 N N . ASP A 1 134 ? -5.827 -18.354 4.618 1.00 98.25 134 ASP A N 1
ATOM 1069 C CA . ASP A 1 134 ? -4.701 -18.910 3.874 1.00 98.25 134 ASP A CA 1
ATOM 1070 C C . ASP A 1 134 ? -4.399 -18.073 2.624 1.00 98.25 134 ASP A C 1
ATOM 1072 O O . ASP A 1 134 ? -5.254 -17.865 1.759 1.00 98.25 134 ASP A O 1
ATOM 1076 N N . VAL A 1 135 ? -3.157 -17.606 2.510 1.00 98.50 135 VAL A N 1
ATOM 1077 C CA . VAL A 1 135 ? -2.663 -16.784 1.403 1.00 98.50 135 VAL A CA 1
ATOM 1078 C C . VAL A 1 135 ? -1.501 -17.503 0.725 1.00 98.50 135 VAL A C 1
ATOM 1080 O O . VAL A 1 135 ? -0.414 -17.642 1.288 1.00 98.50 135 VAL A O 1
ATOM 1083 N N . ARG A 1 136 ? -1.718 -17.947 -0.517 1.00 98.50 136 ARG A N 1
ATOM 1084 C CA . ARG A 1 136 ? -0.669 -18.557 -1.346 1.00 98.50 136 ARG A CA 1
ATOM 1085 C C . ARG A 1 136 ? 0.303 -17.493 -1.865 1.00 98.50 136 ARG A C 1
ATOM 1087 O O . ARG A 1 136 ? -0.124 -16.452 -2.369 1.00 98.50 136 ARG A O 1
ATOM 1094 N N . VAL A 1 137 ? 1.601 -17.773 -1.777 1.00 98.62 137 VAL A N 1
ATOM 1095 C CA . VAL A 1 137 ? 2.711 -16.967 -2.302 1.00 98.62 137 VAL A CA 1
ATOM 1096 C C . VAL A 1 137 ? 3.702 -17.922 -2.966 1.00 98.62 137 VAL A C 1
ATOM 1098 O O . VAL A 1 137 ? 4.423 -18.658 -2.293 1.00 98.62 137 VAL A O 1
ATOM 1101 N N . GLY A 1 138 ? 3.699 -17.958 -4.299 1.00 98.19 138 GLY A N 1
ATOM 1102 C CA . GLY A 1 138 ? 4.429 -18.982 -5.052 1.00 98.19 138 GLY A CA 1
ATOM 1103 C C . GLY A 1 138 ? 3.840 -20.354 -4.746 1.00 98.19 138 GLY A C 1
ATOM 1104 O O . GLY A 1 138 ? 2.631 -20.534 -4.880 1.00 98.19 138 GLY A O 1
ATOM 1105 N N . ASP A 1 139 ? 4.657 -21.294 -4.281 1.00 97.69 139 ASP A N 1
ATOM 1106 C CA . ASP A 1 139 ? 4.211 -22.640 -3.890 1.00 97.69 139 ASP A CA 1
ATOM 1107 C C . ASP A 1 139 ? 4.021 -22.826 -2.381 1.00 97.69 139 ASP A C 1
ATOM 1109 O O . ASP A 1 139 ? 3.614 -23.896 -1.935 1.00 97.69 139 ASP A O 1
ATOM 1113 N N . LYS A 1 140 ? 4.261 -21.775 -1.590 1.00 98.19 140 LYS A N 1
ATOM 1114 C CA . LYS A 1 140 ? 4.006 -21.769 -0.147 1.00 98.19 140 LYS A CA 1
ATOM 1115 C C . LYS A 1 140 ? 2.659 -21.121 0.162 1.00 98.19 140 LYS A C 1
ATOM 1117 O O . LYS A 1 140 ? 2.206 -20.225 -0.551 1.00 98.19 140 LYS A O 1
ATOM 1122 N N . THR A 1 141 ? 2.045 -21.546 1.258 1.00 98.44 141 THR A N 1
ATOM 1123 C CA . THR A 1 141 ? 0.828 -20.944 1.812 1.00 98.44 141 THR A CA 1
ATOM 1124 C C . THR A 1 141 ? 1.138 -20.431 3.208 1.00 98.44 141 THR A C 1
ATOM 1126 O O . THR A 1 141 ? 1.736 -21.147 4.007 1.00 98.44 141 THR A O 1
ATOM 1129 N N . TYR A 1 142 ? 0.738 -19.194 3.479 1.00 98.56 142 TYR A N 1
ATOM 1130 C CA . TYR A 1 142 ? 0.970 -18.483 4.732 1.00 98.56 142 TYR A CA 1
ATOM 1131 C C . TYR A 1 142 ? -0.367 -18.062 5.337 1.00 98.56 142 TYR A C 1
ATOM 1133 O O . TYR A 1 142 ? -1.289 -17.707 4.603 1.00 98.56 142 TYR A O 1
ATOM 1141 N N . VAL A 1 143 ? -0.473 -18.050 6.664 1.00 98.38 143 VAL A N 1
ATOM 1142 C CA . VAL A 1 143 ? -1.709 -17.651 7.352 1.00 98.38 143 VAL A CA 1
ATOM 1143 C C . VAL A 1 143 ? -1.704 -16.144 7.616 1.00 98.38 143 VAL A C 1
ATOM 1145 O O . VAL A 1 143 ? -0.828 -15.626 8.306 1.00 98.38 143 VAL A O 1
ATOM 1148 N N . ALA A 1 144 ? -2.710 -15.440 7.098 1.00 98.44 144 ALA A N 1
ATOM 1149 C CA . ALA A 1 144 ? -3.014 -14.055 7.440 1.00 98.44 144 ALA A CA 1
ATOM 1150 C C . ALA A 1 144 ? -3.979 -14.004 8.631 1.00 98.44 144 ALA A C 1
ATOM 1152 O O . ALA A 1 144 ? -5.176 -14.244 8.482 1.00 98.44 144 ALA A O 1
ATOM 1153 N N . ASP A 1 145 ? -3.453 -13.681 9.811 1.00 98.19 145 ASP A N 1
ATOM 1154 C CA . ASP A 1 145 ? -4.213 -13.487 11.049 1.00 98.19 145 ASP A CA 1
ATOM 1155 C C . ASP A 1 145 ? -4.659 -12.019 11.164 1.00 98.19 145 ASP A C 1
ATOM 1157 O O . ASP A 1 145 ? -3.816 -11.116 11.191 1.00 98.19 145 ASP A O 1
ATOM 1161 N N . TYR A 1 146 ? -5.962 -11.743 11.276 1.00 98.44 146 TYR A N 1
ATOM 1162 C CA . TYR A 1 146 ? -6.458 -10.361 11.318 1.00 98.44 146 TYR A CA 1
ATOM 1163 C C . TYR A 1 146 ? -6.737 -9.870 12.741 1.00 98.44 146 TYR A C 1
ATOM 1165 O O . TYR A 1 146 ? -7.465 -10.493 13.525 1.00 98.44 146 TYR A O 1
ATOM 1173 N N . PHE A 1 147 ? -6.219 -8.684 13.051 1.00 98.25 147 PHE A N 1
ATOM 1174 C CA . PHE A 1 147 ? -6.466 -7.962 14.296 1.00 98.25 147 PHE A CA 1
ATOM 1175 C C . PHE A 1 147 ? -7.154 -6.621 14.020 1.00 98.25 147 PHE A C 1
ATOM 1177 O O . PHE A 1 147 ? -6.923 -5.992 12.991 1.00 98.25 147 PHE A O 1
ATOM 1184 N N . GLU A 1 148 ? -7.982 -6.162 14.953 1.00 97.38 148 GLU A N 1
ATOM 1185 C CA . GLU A 1 148 ? -8.674 -4.875 14.902 1.00 97.38 148 GLU A CA 1
ATOM 1186 C C . GLU A 1 148 ? -8.175 -3.933 16.005 1.00 97.38 148 GLU A C 1
ATOM 1188 O O . GLU A 1 148 ? -7.902 -4.354 17.131 1.00 97.38 148 GLU A O 1
ATOM 1193 N N . ALA A 1 149 ? -8.060 -2.643 15.692 1.00 96.81 149 ALA A N 1
ATOM 1194 C CA . ALA A 1 149 ? -7.695 -1.607 16.655 1.00 96.81 149 ALA A CA 1
ATOM 1195 C C . ALA A 1 149 ? -8.265 -0.239 16.247 1.00 96.81 149 ALA A C 1
ATOM 1197 O O . ALA A 1 149 ? -8.930 -0.096 15.217 1.00 96.81 149 ALA A O 1
ATOM 1198 N N . ARG A 1 150 ? -7.986 0.791 17.050 1.00 94.50 150 ARG A N 1
ATOM 1199 C CA . ARG A 1 150 ? -8.289 2.188 16.723 1.00 94.50 150 ARG A CA 1
ATOM 1200 C C . ARG A 1 150 ? -7.019 3.029 16.779 1.00 94.50 150 ARG A C 1
ATOM 1202 O O . ARG A 1 150 ? -6.200 2.837 17.673 1.00 94.50 150 ARG A O 1
ATOM 1209 N N . SER A 1 151 ? -6.861 3.951 15.830 1.00 91.50 151 SER A N 1
ATOM 1210 C CA . SER A 1 151 ? -5.856 5.015 15.942 1.00 91.50 151 SER A CA 1
ATOM 1211 C C . SER A 1 151 ? -6.267 6.029 17.015 1.00 91.50 151 SER A C 1
ATOM 1213 O O . SER A 1 151 ? -7.424 6.044 17.443 1.00 91.50 151 SER A O 1
ATOM 1215 N N . ALA A 1 152 ? -5.349 6.916 17.413 1.00 86.88 152 ALA A N 1
ATOM 1216 C CA . ALA A 1 152 ? -5.652 8.008 18.342 1.00 86.88 152 ALA A CA 1
ATOM 1217 C C . ALA A 1 152 ? -6.822 8.887 17.846 1.00 86.88 152 ALA A C 1
ATOM 1219 O O . ALA A 1 152 ? -7.708 9.234 18.620 1.00 86.88 152 ALA A O 1
ATOM 1220 N N . GLY A 1 153 ? -6.899 9.142 16.534 1.00 84.50 153 GLY A N 1
ATOM 1221 C CA . GLY A 1 153 ? -8.025 9.827 15.882 1.00 84.50 153 GLY A CA 1
ATOM 1222 C C . GLY A 1 153 ? -9.280 8.969 15.645 1.00 84.50 153 GLY A C 1
ATOM 1223 O O . GLY A 1 153 ? -10.120 9.324 14.819 1.00 84.50 153 GLY A O 1
ATOM 1224 N N . GLY A 1 154 ? -9.408 7.801 16.284 1.00 90.31 154 GLY A N 1
ATOM 1225 C CA . GLY A 1 154 ? -10.588 6.933 16.189 1.00 90.31 154 GLY A CA 1
ATOM 1226 C C . GLY A 1 154 ? -10.792 6.234 14.836 1.00 90.31 154 GLY A C 1
ATOM 1227 O O . GLY A 1 154 ? -11.883 5.701 14.572 1.00 90.31 154 GLY A O 1
ATOM 1228 N N . VAL A 1 155 ? -9.780 6.222 13.961 1.00 94.44 155 VAL A N 1
ATOM 1229 C CA . VAL A 1 155 ? -9.801 5.511 12.668 1.00 94.44 155 VAL A CA 1
ATOM 1230 C C . VAL A 1 155 ? -9.734 4.008 12.919 1.00 94.44 155 VAL A C 1
ATOM 1232 O O . VAL A 1 155 ? -8.973 3.563 13.774 1.00 94.44 155 VAL A O 1
ATOM 1235 N N . GLN A 1 156 ? -10.562 3.224 12.220 1.00 96.31 156 GLN A N 1
ATOM 1236 C CA . GLN A 1 156 ? -10.525 1.764 12.329 1.00 96.31 156 GLN A CA 1
ATOM 1237 C C . GLN A 1 156 ? -9.245 1.245 11.673 1.00 96.31 156 GLN A C 1
ATOM 1239 O O . GLN A 1 156 ? -9.016 1.510 10.494 1.00 96.31 156 GLN A O 1
ATOM 1244 N N . LEU A 1 157 ? -8.454 0.493 12.432 1.00 97.75 157 LEU A N 1
ATOM 1245 C CA . LEU A 1 157 ? -7.251 -0.177 11.954 1.00 97.75 157 LEU A CA 1
ATOM 1246 C C . LEU A 1 157 ? -7.522 -1.678 11.818 1.00 97.75 157 LEU A C 1
ATOM 1248 O O . LEU A 1 157 ? -8.167 -2.271 12.689 1.00 97.75 157 LEU A O 1
ATOM 1252 N N . PHE A 1 158 ? -6.998 -2.282 10.757 1.00 98.25 158 PHE A N 1
ATOM 1253 C CA . PHE A 1 158 ? -6.961 -3.726 10.542 1.00 98.25 158 PHE A CA 1
ATOM 1254 C C . PHE A 1 158 ? -5.514 -4.168 10.332 1.00 98.25 158 PHE A C 1
ATOM 1256 O O . PHE A 1 158 ? -4.888 -3.807 9.337 1.00 98.25 158 PHE A O 1
ATOM 1263 N N . LEU A 1 159 ? -4.964 -4.927 11.271 1.00 98.50 159 LEU A N 1
ATOM 1264 C CA . LEU A 1 159 ? -3.560 -5.322 11.254 1.00 98.50 159 LEU A CA 1
ATOM 1265 C C . LEU A 1 159 ? -3.432 -6.763 10.760 1.00 98.50 159 LEU A C 1
ATOM 1267 O O . LEU A 1 159 ? -4.081 -7.661 11.300 1.00 98.50 159 LEU A O 1
ATOM 1271 N N . VAL A 1 160 ? -2.602 -6.968 9.738 1.00 98.56 160 VAL A N 1
ATOM 1272 C CA . VAL A 1 160 ? -2.353 -8.277 9.120 1.00 98.56 160 VAL A CA 1
ATOM 1273 C C . VAL A 1 160 ? -1.124 -8.911 9.763 1.00 98.56 160 VAL A C 1
ATOM 1275 O O . VAL A 1 160 ? 0.002 -8.478 9.514 1.00 98.56 160 VAL A O 1
ATOM 1278 N N . ARG A 1 161 ? -1.316 -9.935 10.594 1.00 98.19 161 ARG A N 1
ATOM 1279 C CA . ARG A 1 161 ? -0.217 -10.688 11.204 1.00 98.19 161 ARG A CA 1
ATOM 1280 C C . ARG A 1 161 ? 0.186 -11.866 10.322 1.00 98.19 161 ARG A C 1
ATOM 1282 O O . ARG A 1 161 ? -0.659 -12.643 9.890 1.00 98.19 161 ARG A O 1
ATOM 1289 N N . CYS A 1 162 ? 1.492 -11.991 10.126 1.00 98.25 162 CYS A N 1
ATOM 1290 C CA . CYS A 1 162 ? 2.187 -13.173 9.634 1.00 98.25 162 CYS A CA 1
ATOM 1291 C C . CYS A 1 162 ? 3.609 -13.070 10.184 1.00 98.25 162 CYS A C 1
ATOM 1293 O O . CYS A 1 162 ? 4.383 -12.225 9.728 1.00 98.25 162 CYS A O 1
ATOM 1295 N N . ASP A 1 163 ? 3.930 -13.839 11.224 1.00 97.19 163 ASP A N 1
ATOM 1296 C CA . ASP A 1 163 ? 5.184 -13.645 11.968 1.00 97.19 163 ASP A CA 1
ATOM 1297 C C . ASP A 1 163 ? 6.415 -13.978 11.106 1.00 97.19 163 ASP A C 1
ATOM 1299 O O . ASP A 1 163 ? 7.431 -13.287 11.199 1.00 97.19 163 ASP A O 1
ATOM 1303 N N . ASP A 1 164 ? 6.272 -14.911 10.156 1.00 96.94 164 ASP A N 1
ATOM 1304 C CA . ASP A 1 164 ? 7.276 -15.212 9.128 1.00 96.94 164 ASP A CA 1
ATOM 1305 C C . ASP A 1 164 ? 7.752 -13.965 8.370 1.00 96.94 164 ASP A C 1
ATOM 1307 O O . ASP A 1 164 ? 8.920 -13.900 8.002 1.00 96.94 164 ASP A O 1
ATOM 1311 N N . PHE A 1 165 ? 6.887 -12.961 8.179 1.00 97.75 165 PHE A N 1
ATOM 1312 C CA . PHE A 1 165 ? 7.178 -11.757 7.395 1.00 97.75 165 PHE A CA 1
ATOM 1313 C C . PHE A 1 165 ? 7.286 -10.472 8.232 1.00 97.75 165 PHE A C 1
ATOM 1315 O O . PHE A 1 165 ? 8.038 -9.562 7.869 1.00 97.75 165 PHE A O 1
ATOM 1322 N N . PHE A 1 166 ? 6.547 -10.359 9.340 1.00 97.75 166 PHE A N 1
ATOM 1323 C CA . PHE A 1 166 ? 6.394 -9.099 10.085 1.00 97.75 166 PHE A CA 1
ATOM 1324 C C . PHE A 1 166 ? 6.885 -9.151 11.537 1.00 97.75 166 PHE A C 1
ATOM 1326 O O . PHE A 1 166 ? 7.001 -8.100 12.173 1.00 97.75 166 PHE A O 1
ATOM 1333 N N . ASP A 1 167 ? 7.264 -10.323 12.058 1.00 96.50 167 ASP A N 1
ATOM 1334 C CA . ASP A 1 167 ? 8.030 -10.398 13.304 1.00 96.50 167 ASP A CA 1
ATOM 1335 C C . ASP A 1 167 ? 9.522 -10.139 13.024 1.00 96.50 167 ASP A C 1
ATOM 1337 O O . ASP A 1 167 ? 10.342 -11.054 12.961 1.00 96.50 167 ASP A O 1
ATOM 1341 N N . ARG A 1 168 ? 9.860 -8.869 12.769 1.00 94.88 168 ARG A N 1
ATOM 1342 C CA . ARG A 1 168 ? 11.211 -8.379 12.447 1.00 94.88 168 ARG A CA 1
ATOM 1343 C C . ARG A 1 168 ? 11.452 -6.988 13.064 1.00 94.88 168 ARG A C 1
ATOM 1345 O O . ARG A 1 168 ? 10.475 -6.274 13.296 1.00 94.88 168 ARG A O 1
ATOM 1352 N N . PRO A 1 169 ? 12.712 -6.572 13.308 1.00 92.19 169 PRO A N 1
ATOM 1353 C CA . PRO A 1 169 ? 13.032 -5.212 13.774 1.00 92.19 169 PRO A CA 1
ATOM 1354 C C . PRO A 1 169 ? 12.705 -4.111 12.745 1.00 92.19 169 PRO A C 1
ATOM 1356 O O . PRO A 1 169 ? 12.298 -2.996 13.092 1.00 92.19 169 PRO A O 1
ATOM 1359 N N . GLY A 1 170 ? 12.889 -4.416 11.460 1.00 92.50 170 GLY A N 1
ATOM 1360 C CA . GLY A 1 170 ? 12.715 -3.492 10.346 1.00 92.50 170 GLY A CA 1
ATOM 1361 C C . GLY A 1 170 ? 11.371 -3.598 9.626 1.00 92.50 170 GLY A C 1
ATOM 1362 O O . GLY A 1 170 ? 10.716 -4.640 9.631 1.00 92.50 170 GLY A O 1
ATOM 1363 N N . ILE A 1 171 ? 10.998 -2.522 8.927 1.00 93.62 171 ILE A N 1
ATOM 1364 C CA . ILE A 1 171 ? 9.874 -2.531 7.979 1.00 93.62 171 ILE A CA 1
ATOM 1365 C C . ILE A 1 171 ? 10.331 -3.131 6.647 1.00 93.62 171 ILE A C 1
ATOM 1367 O O . ILE A 1 171 ? 9.819 -4.177 6.258 1.00 93.62 171 ILE A O 1
ATOM 1371 N N . TYR A 1 172 ? 11.334 -2.531 5.997 1.00 94.12 172 TYR A N 1
ATOM 1372 C CA . TYR A 1 172 ? 11.887 -2.989 4.710 1.00 94.12 172 TYR A CA 1
ATOM 1373 C C . TYR A 1 172 ? 13.264 -3.652 4.823 1.00 94.12 172 TYR A C 1
ATOM 1375 O O . TYR A 1 172 ? 13.726 -4.261 3.864 1.00 94.12 172 TYR A O 1
ATOM 1383 N N . GLY A 1 173 ? 13.937 -3.523 5.963 1.00 94.50 173 GLY A N 1
ATOM 1384 C CA . GLY A 1 173 ? 15.319 -3.950 6.128 1.00 94.50 173 GLY A CA 1
ATOM 1385 C C . GLY A 1 173 ? 15.885 -3.573 7.490 1.00 94.50 173 GLY A C 1
ATOM 1386 O O . GLY A 1 173 ? 15.220 -2.903 8.285 1.00 94.50 173 GLY A O 1
ATOM 1387 N N . GLU A 1 174 ? 17.120 -3.983 7.740 1.00 92.31 174 GLU A N 1
ATOM 1388 C CA . GLU A 1 174 ? 17.831 -3.810 9.004 1.00 92.31 174 GLU A CA 1
ATOM 1389 C C . GLU A 1 174 ? 19.252 -3.306 8.745 1.00 92.31 174 GLU A C 1
ATOM 1391 O O . GLU A 1 174 ? 19.886 -3.703 7.772 1.00 92.31 174 GLU A O 1
ATOM 1396 N N . GLN A 1 175 ? 19.739 -2.379 9.579 1.00 89.19 175 GLN A N 1
ATOM 1397 C CA . GLN A 1 175 ? 21.084 -1.786 9.455 1.00 89.19 175 GLN A CA 1
ATOM 1398 C C . GLN A 1 175 ? 21.395 -1.225 8.044 1.00 89.19 175 GLN A C 1
ATOM 1400 O O . GLN A 1 175 ? 22.527 -1.261 7.571 1.00 89.19 175 GLN A O 1
ATOM 1405 N N . GLY A 1 176 ? 20.371 -0.701 7.358 1.00 86.25 176 GLY A N 1
ATOM 1406 C CA . GLY A 1 176 ? 20.476 -0.157 5.999 1.00 86.25 176 GLY A CA 1
ATOM 1407 C C . GLY A 1 176 ? 20.423 -1.194 4.869 1.00 86.25 176 GLY A C 1
ATOM 1408 O O . GLY A 1 176 ? 20.372 -0.797 3.709 1.00 86.25 176 GLY A O 1
ATOM 1409 N N . GLN A 1 177 ? 20.382 -2.495 5.175 1.00 92.56 177 GLN A N 1
ATOM 1410 C CA . GLN A 1 177 ? 20.239 -3.562 4.181 1.00 92.56 177 GLN A CA 1
ATOM 1411 C C . GLN A 1 177 ? 18.768 -3.983 4.032 1.00 92.56 177 GLN A C 1
ATOM 1413 O O . GLN A 1 177 ? 18.137 -4.323 5.038 1.00 92.56 177 GLN A O 1
ATOM 1418 N N . PRO A 1 178 ? 18.189 -3.977 2.814 1.00 94.56 178 PRO A N 1
ATOM 1419 C CA . PRO A 1 178 ? 16.846 -4.500 2.574 1.00 94.56 178 PRO A CA 1
ATOM 1420 C C . PRO A 1 178 ? 16.742 -5.992 2.916 1.00 94.56 178 PRO A C 1
ATOM 1422 O O . PRO A 1 178 ? 17.667 -6.756 2.653 1.00 94.56 178 PRO A O 1
ATOM 1425 N N . TYR A 1 179 ? 15.594 -6.430 3.434 1.00 96.62 179 TYR A N 1
ATOM 1426 C CA . TYR A 1 179 ? 15.308 -7.859 3.567 1.00 96.62 179 TYR A CA 1
ATOM 1427 C C . TYR A 1 179 ? 15.150 -8.505 2.180 1.00 96.62 179 TYR A C 1
ATOM 1429 O O . TYR A 1 179 ? 14.392 -8.012 1.339 1.00 96.62 179 TYR A O 1
ATOM 1437 N N . GLU A 1 180 ? 15.853 -9.614 1.940 1.00 96.06 180 GLU A N 1
ATOM 1438 C CA . GLU A 1 180 ? 15.876 -10.308 0.641 1.00 96.06 180 GLU A CA 1
ATOM 1439 C C . GLU A 1 180 ? 14.482 -10.793 0.208 1.00 96.06 180 GLU A C 1
ATOM 1441 O O . GLU A 1 180 ? 14.124 -10.727 -0.966 1.00 96.06 180 GLU A O 1
ATOM 1446 N N . ASP A 1 181 ? 13.649 -11.205 1.166 1.00 97.12 181 ASP A N 1
ATOM 1447 C CA . ASP A 1 181 ? 12.295 -11.717 0.953 1.00 97.12 181 ASP A CA 1
ATOM 1448 C C . ASP A 1 181 ? 11.224 -10.615 0.816 1.00 97.12 181 ASP A C 1
ATOM 1450 O O . ASP A 1 181 ? 10.031 -10.918 0.757 1.00 97.12 181 ASP A O 1
ATOM 1454 N N . ASN A 1 182 ? 11.612 -9.336 0.715 1.00 98.19 182 ASN A N 1
ATOM 1455 C CA . ASN A 1 182 ? 10.689 -8.201 0.556 1.00 98.19 182 ASN A CA 1
ATOM 1456 C C . ASN A 1 182 ? 9.639 -8.404 -0.551 1.00 98.19 182 ASN A C 1
ATOM 1458 O O . ASN A 1 182 ? 8.481 -8.021 -0.362 1.00 98.19 182 ASN A O 1
ATOM 1462 N N . ALA A 1 183 ? 10.005 -9.045 -1.666 1.00 98.50 183 ALA A N 1
ATOM 1463 C CA . ALA A 1 183 ? 9.054 -9.400 -2.714 1.00 98.50 183 ALA A CA 1
ATOM 1464 C C . ALA A 1 183 ? 7.920 -10.287 -2.160 1.00 98.50 183 ALA A C 1
ATOM 1466 O O . ALA A 1 183 ? 6.744 -9.940 -2.277 1.00 98.50 183 ALA A O 1
ATOM 1467 N N . ALA A 1 184 ? 8.263 -11.387 -1.478 1.00 98.69 184 ALA A N 1
ATOM 1468 C CA . ALA A 1 184 ? 7.303 -12.296 -0.852 1.00 98.69 184 ALA A CA 1
ATOM 1469 C C . ALA A 1 184 ? 6.459 -11.592 0.224 1.00 98.69 184 ALA A C 1
ATOM 1471 O O . ALA A 1 184 ? 5.231 -11.710 0.210 1.00 98.69 184 ALA A O 1
ATOM 1472 N N . ARG A 1 185 ? 7.104 -10.811 1.104 1.00 98.44 185 ARG A N 1
ATOM 1473 C CA . ARG A 1 185 ? 6.473 -10.090 2.227 1.00 98.44 185 ARG A CA 1
ATOM 1474 C C . ARG A 1 185 ? 5.353 -9.159 1.765 1.00 98.44 185 ARG A C 1
ATOM 1476 O O . ARG A 1 185 ? 4.253 -9.180 2.321 1.00 98.44 185 ARG A O 1
ATOM 1483 N N . PHE A 1 186 ? 5.602 -8.364 0.726 1.00 98.75 186 PHE A N 1
ATOM 1484 C CA . PHE A 1 186 ? 4.627 -7.381 0.248 1.00 98.75 186 PHE A CA 1
ATOM 1485 C C . PHE A 1 186 ? 3.648 -7.941 -0.798 1.00 98.75 186 PHE A C 1
ATOM 1487 O O . PHE A 1 186 ? 2.508 -7.478 -0.860 1.00 98.75 186 PHE A O 1
ATOM 1494 N N . ILE A 1 187 ? 3.993 -9.024 -1.509 1.00 98.88 187 ILE A N 1
ATOM 1495 C CA . ILE A 1 187 ? 3.012 -9.842 -2.251 1.00 98.88 187 ILE A CA 1
ATOM 1496 C C . ILE A 1 187 ? 1.995 -10.468 -1.292 1.00 98.88 187 ILE A C 1
ATOM 1498 O O . ILE A 1 187 ? 0.789 -10.382 -1.542 1.00 98.88 187 ILE A O 1
ATOM 1502 N N . PHE A 1 188 ? 2.463 -11.060 -0.187 1.00 98.88 188 PHE A N 1
ATOM 1503 C CA . PHE A 1 188 ? 1.604 -11.576 0.876 1.00 98.88 188 PHE A CA 1
ATOM 1504 C C . PHE A 1 188 ? 0.688 -10.477 1.416 1.00 98.88 188 PHE A C 1
ATOM 1506 O O . PHE A 1 188 ? -0.527 -10.663 1.442 1.00 98.88 188 PHE A O 1
ATOM 1513 N N . PHE A 1 189 ? 1.245 -9.317 1.786 1.00 98.88 189 PHE A N 1
ATOM 1514 C CA . PHE A 1 189 ? 0.455 -8.208 2.322 1.00 98.88 189 PHE A CA 1
ATOM 1515 C C . PHE A 1 189 ? -0.628 -7.732 1.347 1.00 98.88 189 PHE A C 1
ATOM 1517 O O . PHE A 1 189 ? -1.786 -7.617 1.743 1.00 98.88 189 PHE A O 1
ATOM 1524 N N . CYS A 1 190 ? -0.295 -7.533 0.066 1.00 98.88 190 CYS A N 1
ATOM 1525 C CA . CYS A 1 190 ? -1.267 -7.132 -0.953 1.00 98.88 190 CYS A CA 1
ATOM 1526 C C . CYS A 1 190 ? -2.427 -8.137 -1.077 1.00 98.88 190 CYS A C 1
ATOM 1528 O O . CYS A 1 190 ? -3.593 -7.740 -1.118 1.00 98.88 190 CYS A O 1
ATOM 1530 N N . LYS A 1 191 ? -2.125 -9.442 -1.093 1.00 98.88 191 LYS A N 1
ATOM 1531 C CA . LYS A 1 191 ? -3.139 -10.508 -1.145 1.00 98.88 191 LYS A CA 1
ATOM 1532 C C . LYS A 1 191 ? -3.981 -10.563 0.134 1.00 98.88 191 LYS A C 1
ATOM 1534 O O . LYS A 1 191 ? -5.205 -10.610 0.059 1.00 98.88 191 LYS A O 1
ATOM 1539 N N . ALA A 1 192 ? -3.350 -10.492 1.303 1.00 98.81 192 ALA A N 1
ATOM 1540 C CA . ALA A 1 192 ? -4.027 -10.517 2.597 1.00 98.81 192 ALA A CA 1
ATOM 1541 C C . ALA A 1 192 ? -4.929 -9.287 2.816 1.00 98.81 192 ALA A C 1
ATOM 1543 O O . ALA A 1 192 ? -6.036 -9.421 3.342 1.00 98.81 192 ALA A O 1
ATOM 1544 N N . ALA A 1 193 ? -4.505 -8.099 2.377 1.00 98.69 193 ALA A N 1
ATOM 1545 C CA . ALA A 1 193 ? -5.321 -6.885 2.402 1.00 98.69 193 ALA A CA 1
ATOM 1546 C C . ALA A 1 193 ? -6.534 -6.988 1.457 1.00 98.69 193 ALA A C 1
ATOM 1548 O O . ALA A 1 193 ? -7.619 -6.503 1.781 1.00 98.69 193 ALA A O 1
ATOM 1549 N N . LEU A 1 194 ? -6.384 -7.670 0.317 1.00 98.38 194 LEU A N 1
ATOM 1550 C CA . LEU A 1 194 ? -7.482 -7.926 -0.614 1.00 98.38 194 LEU A CA 1
ATOM 1551 C C . LEU A 1 194 ? -8.484 -8.956 -0.066 1.00 98.38 194 LEU A C 1
ATOM 1553 O O . LEU A 1 194 ? -9.694 -8.752 -0.166 1.00 98.38 194 LEU A O 1
ATOM 1557 N N . GLU A 1 195 ? -8.010 -10.021 0.580 1.00 98.25 195 GLU A N 1
ATOM 1558 C CA . GLU A 1 195 ? -8.875 -10.998 1.252 1.00 98.25 195 GLU A CA 1
ATOM 1559 C C . GLU A 1 195 ? -9.640 -10.380 2.437 1.00 98.25 195 GLU A C 1
ATOM 1561 O O . GLU A 1 195 ? -10.831 -10.663 2.614 1.00 98.25 195 GLU A O 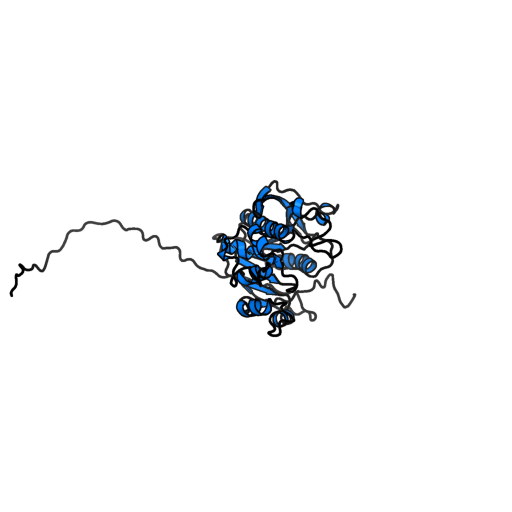1
ATOM 1566 N N . LEU A 1 196 ? -9.019 -9.462 3.186 1.00 97.94 196 LEU A N 1
ATOM 1567 C CA . LEU A 1 196 ? -9.711 -8.616 4.164 1.00 97.94 196 LEU A CA 1
ATOM 1568 C C . LEU A 1 196 ? -10.797 -7.770 3.487 1.00 97.94 196 LEU A C 1
ATOM 1570 O O . LEU A 1 196 ? -11.952 -7.794 3.912 1.00 97.94 196 LEU A O 1
ATOM 1574 N N . ALA A 1 197 ? -10.450 -7.054 2.414 1.00 97.56 197 ALA A N 1
ATOM 1575 C CA . ALA A 1 197 ? -11.370 -6.162 1.715 1.00 97.56 197 ALA A CA 1
ATOM 1576 C C . ALA A 1 197 ? -12.645 -6.870 1.225 1.00 97.56 197 ALA A C 1
ATOM 1578 O O . ALA A 1 197 ? -13.736 -6.304 1.290 1.00 97.56 197 ALA A O 1
ATOM 1579 N N . ARG A 1 198 ? -12.518 -8.130 0.789 1.00 95.62 198 ARG A N 1
ATOM 1580 C CA . ARG A 1 198 ? -13.638 -8.989 0.368 1.00 95.62 198 ARG A CA 1
ATOM 1581 C C . ARG A 1 198 ? -14.553 -9.448 1.509 1.00 95.62 198 ARG A C 1
ATOM 1583 O O . ARG A 1 198 ? -15.685 -9.833 1.234 1.00 95.62 198 ARG A O 1
ATOM 1590 N N . ARG A 1 199 ? -14.074 -9.443 2.758 1.00 94.81 199 ARG A N 1
ATOM 1591 C CA . ARG A 1 199 ? -14.814 -9.898 3.955 1.00 94.81 199 ARG A CA 1
ATOM 1592 C C . ARG A 1 199 ? -15.436 -8.755 4.755 1.00 94.81 199 ARG A C 1
ATOM 1594 O O . ARG A 1 199 ? -16.324 -9.001 5.566 1.00 94.81 199 ARG A O 1
ATOM 1601 N N . LEU A 1 200 ? -14.991 -7.516 4.545 1.00 93.19 200 LEU A N 1
ATOM 1602 C CA . LEU A 1 200 ? -15.503 -6.361 5.278 1.00 93.19 200 LEU A CA 1
ATOM 1603 C C . LEU A 1 200 ? -16.944 -6.016 4.876 1.00 93.19 200 LEU A C 1
ATOM 1605 O O . LEU A 1 200 ? -17.254 -5.769 3.711 1.00 93.19 200 LEU A O 1
ATOM 1609 N N . THR A 1 201 ? -17.818 -5.947 5.880 1.00 88.75 201 THR A N 1
ATOM 1610 C CA . THR A 1 201 ? -19.223 -5.549 5.744 1.00 88.75 201 THR A CA 1
ATOM 1611 C C . 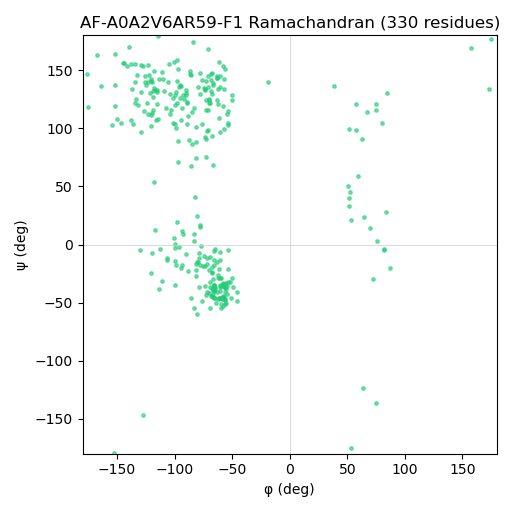THR A 1 201 ? -19.490 -4.235 6.493 1.00 88.75 201 THR A C 1
ATOM 1613 O O . THR A 1 201 ? -19.108 -4.136 7.661 1.00 88.75 201 THR A O 1
ATOM 1616 N N . PRO A 1 202 ? -20.180 -3.242 5.894 1.00 88.12 202 PRO A N 1
ATOM 1617 C CA . PRO A 1 202 ? -20.713 -3.231 4.528 1.00 88.12 202 PRO A CA 1
ATOM 1618 C C . PRO A 1 202 ? -19.611 -3.191 3.458 1.00 88.12 202 PRO A C 1
ATOM 1620 O O . PRO A 1 202 ? -18.579 -2.558 3.664 1.00 88.12 202 PRO A O 1
ATOM 1623 N N . ALA A 1 203 ? -19.861 -3.829 2.309 1.00 90.38 203 ALA A N 1
ATOM 1624 C CA . ALA A 1 203 ? -18.871 -4.030 1.245 1.00 90.38 203 ALA A CA 1
ATOM 1625 C C . ALA A 1 203 ? -18.146 -2.733 0.848 1.00 90.38 203 ALA A C 1
ATOM 1627 O O . ALA A 1 203 ? -18.795 -1.717 0.569 1.00 90.38 203 ALA A O 1
ATOM 1628 N N . LEU A 1 204 ? -16.813 -2.768 0.823 1.00 94.00 204 LEU A N 1
ATOM 1629 C CA . LEU A 1 204 ? -15.977 -1.632 0.430 1.00 94.00 204 LEU A CA 1
ATOM 1630 C C . LEU A 1 204 ? -16.228 -1.203 -1.018 1.00 94.00 204 LEU A C 1
ATOM 1632 O O . LEU A 1 204 ? -16.687 -1.984 -1.846 1.00 94.00 204 LEU A O 1
ATOM 1636 N N . GLN A 1 205 ? -15.905 0.054 -1.309 1.00 94.31 205 GLN A N 1
ATOM 1637 C CA . GLN A 1 205 ? -16.032 0.640 -2.644 1.00 94.31 205 GLN A CA 1
ATOM 1638 C C . GLN A 1 205 ? -14.675 0.995 -3.251 1.00 94.31 205 GLN A C 1
ATOM 1640 O O . GLN A 1 205 ? -14.488 0.843 -4.455 1.00 94.31 205 GLN A O 1
ATOM 1645 N N . ILE A 1 206 ? -13.749 1.486 -2.421 1.00 97.25 206 ILE A N 1
ATOM 1646 C CA . ILE A 1 206 ? -12.450 2.004 -2.857 1.00 97.25 206 ILE A CA 1
ATOM 1647 C C . ILE A 1 206 ? -11.338 1.348 -2.038 1.00 97.25 206 ILE A C 1
ATOM 1649 O O . ILE A 1 206 ? -11.400 1.352 -0.804 1.00 97.25 206 ILE A O 1
ATOM 1653 N N . LEU A 1 207 ? -10.312 0.845 -2.725 1.00 98.62 207 LEU A N 1
ATOM 1654 C CA . LEU A 1 207 ? -9.028 0.485 -2.123 1.00 98.62 207 LEU A CA 1
ATOM 1655 C C . LEU A 1 207 ? -8.008 1.566 -2.489 1.00 98.62 207 LEU A C 1
ATOM 1657 O O . LEU A 1 207 ? -7.651 1.735 -3.656 1.00 98.62 207 LEU A O 1
ATOM 1661 N N . HIS A 1 208 ? -7.574 2.325 -1.487 1.00 98.25 208 HIS A N 1
ATOM 1662 C CA . HIS A 1 208 ? -6.605 3.405 -1.644 1.00 98.25 208 HIS A CA 1
ATOM 1663 C C . HIS A 1 208 ? -5.241 2.896 -1.185 1.00 98.25 208 HIS A C 1
ATOM 1665 O O . HIS A 1 208 ? -5.014 2.707 0.003 1.00 98.25 208 HIS A O 1
ATOM 1671 N N . VAL A 1 209 ? -4.354 2.602 -2.126 1.00 98.38 209 VAL A N 1
ATOM 1672 C CA . VAL A 1 209 ? -3.037 2.017 -1.869 1.00 98.38 209 VAL A CA 1
ATOM 1673 C C . VAL A 1 209 ? -1.956 3.095 -1.850 1.00 98.38 209 VAL A C 1
ATOM 1675 O O . VAL A 1 209 ? -1.999 4.045 -2.635 1.00 98.38 209 VAL A O 1
ATOM 1678 N N . HIS A 1 210 ? -1.003 2.961 -0.934 1.00 97.75 210 HIS A N 1
ATOM 1679 C CA . HIS A 1 210 ? 0.087 3.912 -0.735 1.00 97.75 210 HIS A CA 1
ATOM 1680 C C . HIS A 1 210 ? 1.425 3.242 -1.063 1.00 97.75 210 HIS A C 1
ATOM 1682 O O . HIS A 1 210 ? 1.780 2.231 -0.455 1.00 97.75 210 HIS A O 1
ATOM 1688 N N . ASP A 1 211 ? 2.133 3.823 -2.036 1.00 97.00 211 ASP A N 1
ATOM 1689 C CA . ASP A 1 211 ? 3.454 3.412 -2.528 1.00 97.00 211 ASP A CA 1
ATOM 1690 C C . ASP A 1 211 ? 3.589 1.940 -2.954 1.00 97.00 211 ASP A C 1
ATOM 1692 O O . ASP A 1 211 ? 2.626 1.172 -3.051 1.00 97.00 211 ASP A O 1
ATOM 1696 N N . TRP A 1 212 ? 4.818 1.554 -3.306 1.00 97.94 212 TRP A N 1
ATOM 1697 C CA . TRP A 1 212 ? 5.139 0.270 -3.924 1.00 97.94 212 TRP A CA 1
ATOM 1698 C C . TRP A 1 212 ? 4.670 -0.939 -3.110 1.00 97.94 212 TRP A C 1
ATOM 1700 O O . TRP A 1 212 ? 4.212 -1.925 -3.682 1.00 97.94 212 TRP A O 1
ATOM 1710 N N . ALA A 1 213 ? 4.736 -0.858 -1.781 1.00 98.12 213 ALA A N 1
ATOM 1711 C CA . ALA A 1 213 ? 4.466 -1.976 -0.884 1.00 98.12 213 ALA A CA 1
ATOM 1712 C C . ALA A 1 213 ? 2.990 -2.430 -0.887 1.00 98.12 213 ALA A C 1
ATOM 1714 O O . ALA A 1 213 ? 2.693 -3.564 -0.509 1.00 98.12 213 ALA A O 1
ATOM 1715 N N . ALA A 1 214 ? 2.077 -1.571 -1.357 1.00 98.50 214 ALA A N 1
ATOM 1716 C CA . ALA A 1 214 ? 0.670 -1.889 -1.606 1.00 98.50 214 ALA A CA 1
ATOM 1717 C C . ALA A 1 214 ? 0.292 -1.857 -3.110 1.00 98.50 214 ALA A C 1
ATOM 1719 O O . ALA A 1 214 ? -0.837 -2.193 -3.480 1.00 98.50 214 ALA A O 1
ATOM 1720 N N . ALA A 1 215 ? 1.222 -1.486 -3.999 1.00 98.62 215 ALA A N 1
ATOM 1721 C CA . ALA A 1 215 ? 0.959 -1.206 -5.414 1.00 98.62 215 ALA A CA 1
ATOM 1722 C C . ALA A 1 215 ? 0.579 -2.431 -6.271 1.00 98.62 215 ALA A C 1
ATOM 1724 O O . ALA A 1 215 ? 0.097 -2.256 -7.390 1.00 98.62 215 ALA A O 1
ATOM 1725 N N . LEU A 1 216 ? 0.714 -3.665 -5.767 1.00 98.88 216 LEU A N 1
ATOM 1726 C CA . LEU A 1 216 ? 0.183 -4.849 -6.457 1.00 98.88 216 LEU A CA 1
ATOM 1727 C C . LEU A 1 216 ? -1.325 -5.064 -6.245 1.00 98.88 216 LEU A C 1
ATOM 1729 O O . LEU A 1 216 ? -1.933 -5.814 -7.008 1.00 98.88 216 LEU A O 1
ATOM 1733 N N . VAL A 1 217 ? -1.969 -4.404 -5.272 1.00 98.88 217 VAL A N 1
ATOM 1734 C CA . VAL A 1 217 ? -3.420 -4.558 -5.036 1.00 98.88 217 VAL A CA 1
ATOM 1735 C C . VAL A 1 217 ? -4.264 -4.233 -6.285 1.00 98.88 217 VAL A C 1
ATOM 1737 O O . VAL A 1 217 ? -5.089 -5.077 -6.638 1.00 98.88 217 VAL A O 1
ATOM 1740 N N . PRO A 1 218 ? -4.055 -3.118 -7.023 1.00 98.75 218 PRO A N 1
ATOM 1741 C CA . PRO A 1 218 ? -4.738 -2.871 -8.299 1.00 98.75 218 PRO A CA 1
ATOM 1742 C C . PRO A 1 218 ? -4.537 -3.980 -9.340 1.00 98.75 218 PRO A C 1
ATOM 1744 O O . PRO A 1 218 ? -5.466 -4.329 -10.071 1.00 98.75 218 PRO A O 1
ATOM 1747 N N . VAL A 1 219 ? -3.344 -4.583 -9.382 1.00 98.75 219 VAL A N 1
ATOM 1748 C CA . VAL A 1 219 ? -3.025 -5.688 -10.299 1.00 98.75 219 VAL A CA 1
ATOM 1749 C C . VAL A 1 219 ? -3.872 -6.917 -9.964 1.00 98.75 219 VAL A C 1
ATOM 1751 O O . VAL A 1 219 ? -4.502 -7.489 -10.853 1.00 98.75 219 VAL A O 1
ATOM 1754 N N . PHE A 1 220 ? -3.971 -7.280 -8.680 1.00 98.88 220 PHE A N 1
ATOM 1755 C CA . PHE A 1 220 ? -4.828 -8.376 -8.215 1.00 98.88 220 PHE A CA 1
ATOM 1756 C C . PHE A 1 220 ? -6.325 -8.079 -8.412 1.00 98.88 220 PHE A C 1
ATOM 1758 O O . PHE A 1 220 ? -7.066 -8.957 -8.856 1.00 98.88 220 PHE A O 1
ATOM 1765 N N . VAL A 1 221 ? -6.777 -6.843 -8.163 1.00 98.62 221 VAL A N 1
ATOM 1766 C CA . VAL A 1 221 ? -8.159 -6.400 -8.442 1.00 98.62 221 VAL A CA 1
ATOM 1767 C C . VAL A 1 221 ? -8.507 -6.601 -9.917 1.00 98.62 221 VAL A C 1
ATOM 1769 O O . VAL A 1 221 ? -9.540 -7.204 -10.223 1.00 98.62 221 VAL A O 1
ATOM 1772 N N . ARG A 1 222 ? -7.619 -6.196 -10.837 1.00 98.25 222 ARG A N 1
ATOM 1773 C CA . ARG A 1 222 ? -7.799 -6.418 -12.279 1.00 98.25 222 ARG A CA 1
ATOM 1774 C C . ARG A 1 222 ? -7.743 -7.899 -12.654 1.00 98.25 222 ARG A C 1
ATOM 1776 O O . ARG A 1 222 ? -8.551 -8.337 -13.472 1.00 98.25 222 ARG A O 1
ATOM 1783 N N . ALA A 1 223 ? -6.808 -8.661 -12.087 1.00 98.12 223 ALA A N 1
ATOM 1784 C CA . ALA A 1 223 ? -6.601 -10.076 -12.397 1.00 98.12 223 ALA A CA 1
ATOM 1785 C C . ALA A 1 223 ? -7.779 -10.967 -11.985 1.00 98.12 223 ALA A C 1
ATOM 1787 O O . ALA A 1 223 ? -8.108 -11.908 -12.707 1.00 98.12 223 ALA A O 1
ATOM 1788 N N . HIS A 1 224 ? -8.425 -10.644 -10.865 1.00 97.50 224 HIS A N 1
ATOM 1789 C CA . HIS A 1 224 ? -9.573 -11.375 -10.327 1.00 97.50 224 HIS A CA 1
ATOM 1790 C C . HIS A 1 224 ? -10.929 -10.713 -10.639 1.00 97.50 224 HIS A C 1
ATOM 1792 O O . HIS A 1 224 ? -11.956 -11.199 -10.171 1.00 97.50 224 HIS A O 1
ATOM 1798 N N . ASN A 1 225 ? -10.940 -9.634 -11.436 1.00 96.44 225 ASN A N 1
ATOM 1799 C CA . ASN A 1 225 ? -12.130 -8.876 -11.846 1.00 96.44 225 ASN A CA 1
ATOM 1800 C C . ASN A 1 225 ? -13.031 -8.472 -10.659 1.00 96.44 225 ASN A C 1
ATOM 1802 O O . ASN A 1 225 ? -14.233 -8.746 -10.642 1.00 96.44 225 ASN A O 1
ATOM 1806 N N . LEU A 1 226 ? -12.425 -7.869 -9.633 1.00 95.94 226 LEU A N 1
ATOM 1807 C CA . LEU A 1 226 ? -13.107 -7.529 -8.382 1.00 95.94 226 LEU A CA 1
ATOM 1808 C C . LEU A 1 226 ? -13.808 -6.161 -8.468 1.00 95.94 226 LEU A C 1
ATOM 1810 O O . LEU A 1 226 ? -13.285 -5.254 -9.111 1.00 95.94 226 LEU A O 1
ATOM 1814 N N . PRO A 1 227 ? -14.962 -5.973 -7.799 1.00 95.31 227 PRO A N 1
ATOM 1815 C CA . PRO A 1 227 ? -15.792 -4.770 -7.915 1.00 95.31 227 PRO A CA 1
ATOM 1816 C C . PRO A 1 227 ? -15.296 -3.608 -7.031 1.00 95.31 227 PRO A C 1
ATOM 1818 O O . PRO A 1 227 ? -16.090 -2.924 -6.387 1.00 95.31 227 PRO A O 1
ATOM 1821 N N . PHE A 1 228 ? -13.981 -3.397 -6.970 1.00 95.62 228 PHE A N 1
ATOM 1822 C CA . PHE A 1 228 ? -13.359 -2.307 -6.220 1.00 95.62 228 PHE A CA 1
ATOM 1823 C C . PHE A 1 228 ? -12.789 -1.272 -7.183 1.00 95.62 228 PHE A C 1
ATOM 1825 O O . PHE A 1 228 ? -12.054 -1.635 -8.096 1.00 95.62 228 PHE A O 1
ATOM 1832 N N . ALA A 1 229 ? -13.069 0.008 -6.937 1.00 96.94 229 ALA A N 1
ATOM 1833 C CA . ALA A 1 229 ? -12.296 1.082 -7.545 1.00 96.94 229 ALA A CA 1
ATOM 1834 C C . ALA A 1 229 ? -10.949 1.204 -6.820 1.00 96.94 229 ALA A C 1
ATOM 1836 O O . ALA A 1 229 ? -10.890 1.070 -5.592 1.00 96.94 229 ALA A O 1
ATOM 1837 N N . THR A 1 230 ? -9.871 1.476 -7.546 1.00 98.25 230 THR A N 1
ATOM 1838 C CA . THR A 1 230 ? -8.526 1.548 -6.961 1.00 98.25 230 THR A CA 1
ATOM 1839 C C . THR A 1 230 ? -7.864 2.912 -7.165 1.00 98.25 230 THR A C 1
ATOM 1841 O O . THR A 1 230 ? -8.034 3.579 -8.187 1.00 98.25 230 THR A O 1
ATOM 1844 N N . LEU A 1 231 ? -7.126 3.359 -6.149 1.00 98.00 231 LEU A N 1
ATOM 1845 C CA . LEU A 1 231 ? -6.393 4.624 -6.140 1.00 98.00 231 LEU A CA 1
ATOM 1846 C C . LEU A 1 231 ? -4.987 4.384 -5.604 1.00 98.00 231 LEU A C 1
ATOM 1848 O O . LEU A 1 231 ? -4.859 3.937 -4.472 1.00 98.00 231 LEU A O 1
ATOM 1852 N N . LEU A 1 232 ? -3.952 4.709 -6.374 1.00 98.25 232 LEU A N 1
ATOM 1853 C CA . LEU A 1 232 ? -2.562 4.693 -5.913 1.00 98.25 232 LEU A CA 1
ATOM 1854 C C . LEU A 1 232 ? -2.104 6.113 -5.565 1.00 98.25 232 LEU A C 1
ATOM 1856 O O . LEU A 1 232 ? -2.049 6.942 -6.468 1.00 98.25 232 LEU A O 1
ATOM 1860 N N . THR A 1 233 ? -1.692 6.387 -4.323 1.00 96.25 233 THR A N 1
ATOM 1861 C CA . THR A 1 233 ? -0.851 7.566 -4.038 1.00 96.25 233 THR A CA 1
ATOM 1862 C C . THR A 1 233 ? 0.626 7.183 -4.078 1.00 96.25 233 THR A C 1
ATOM 1864 O O . THR A 1 233 ? 1.039 6.250 -3.392 1.00 96.25 233 THR A O 1
ATOM 1867 N N . ILE A 1 234 ? 1.407 7.940 -4.853 1.00 95.50 234 ILE A N 1
ATOM 1868 C CA . ILE A 1 234 ? 2.869 7.859 -4.933 1.00 95.50 234 ILE A CA 1
ATOM 1869 C C . ILE A 1 234 ? 3.469 9.031 -4.151 1.00 95.50 234 ILE A C 1
ATOM 1871 O O . ILE A 1 234 ? 3.280 10.190 -4.538 1.00 95.50 234 ILE A O 1
ATOM 1875 N N . HIS A 1 235 ? 4.193 8.722 -3.080 1.00 91.62 235 HIS A N 1
ATOM 1876 C CA . HIS A 1 235 ? 4.857 9.672 -2.188 1.00 91.62 235 HIS A CA 1
ATOM 1877 C C . HIS A 1 235 ? 6.343 9.786 -2.533 1.00 91.62 235 HIS A C 1
ATOM 1879 O O . HIS A 1 235 ? 6.888 10.886 -2.480 1.00 91.62 235 HIS A O 1
ATOM 1885 N N . HIS A 1 236 ? 6.972 8.681 -2.954 1.00 90.25 236 HIS A N 1
ATOM 1886 C CA . HIS A 1 236 ? 8.375 8.661 -3.366 1.00 90.25 236 HIS A CA 1
ATOM 1887 C C . HIS A 1 236 ? 8.634 7.652 -4.502 1.00 90.25 236 HIS A C 1
ATOM 1889 O O . HIS A 1 236 ? 8.685 6.446 -4.291 1.00 90.25 236 HIS A O 1
ATOM 1895 N N . VAL A 1 237 ? 8.804 8.140 -5.738 1.00 93.56 237 VAL A N 1
ATOM 1896 C CA . VAL A 1 237 ? 8.965 7.301 -6.948 1.00 93.56 237 VAL A CA 1
ATOM 1897 C C . VAL A 1 237 ? 10.322 6.581 -7.046 1.00 93.56 237 VAL A C 1
ATOM 1899 O O . VAL A 1 237 ? 10.489 5.694 -7.883 1.00 93.56 237 VAL A O 1
ATOM 1902 N N . ALA A 1 238 ? 11.302 6.941 -6.212 1.00 92.19 238 ALA A N 1
ATOM 1903 C CA . ALA A 1 238 ? 12.554 6.191 -6.112 1.00 92.19 238 ALA A CA 1
ATOM 1904 C C . ALA A 1 238 ? 12.331 4.811 -5.461 1.00 92.19 238 ALA A C 1
ATOM 1906 O O . ALA A 1 238 ? 12.968 3.831 -5.852 1.00 92.19 238 ALA A O 1
ATOM 1907 N N . ASP A 1 239 ? 11.370 4.710 -4.537 1.00 93.06 239 ASP A N 1
ATOM 1908 C CA . ASP A 1 239 ? 11.003 3.468 -3.861 1.00 93.06 239 ASP A CA 1
ATOM 1909 C C . ASP A 1 239 ? 9.951 2.713 -4.686 1.00 93.06 239 ASP A C 1
ATOM 1911 O O . ASP A 1 239 ? 8.744 2.915 -4.564 1.00 93.06 239 ASP A O 1
ATOM 1915 N N . GLN A 1 240 ? 10.420 1.846 -5.588 1.00 95.62 240 GLN A N 1
ATOM 1916 C CA . GLN A 1 240 ? 9.564 1.217 -6.608 1.00 95.62 240 GLN A CA 1
ATOM 1917 C C . GLN A 1 240 ? 9.115 -0.212 -6.291 1.00 95.62 240 GLN A C 1
ATOM 1919 O O . GLN A 1 240 ? 8.231 -0.737 -6.973 1.00 95.62 240 GLN A O 1
ATOM 1924 N N . GLY A 1 241 ? 9.733 -0.873 -5.308 1.00 96.62 241 GLY A N 1
ATOM 1925 C CA . GLY A 1 241 ? 9.577 -2.318 -5.121 1.00 96.62 241 GLY A CA 1
ATOM 1926 C C . GLY A 1 241 ? 10.025 -3.082 -6.370 1.00 96.62 241 GLY A C 1
ATOM 1927 O O . GLY A 1 241 ? 9.215 -3.743 -7.018 1.00 96.62 241 GLY A O 1
ATOM 1928 N N . SER A 1 242 ? 11.294 -2.903 -6.754 1.00 97.69 242 SER A N 1
ATOM 1929 C CA . SER A 1 242 ? 11.902 -3.501 -7.949 1.00 97.69 242 SER A CA 1
ATOM 1930 C C . SER A 1 242 ? 12.719 -4.740 -7.572 1.00 97.69 242 SER A C 1
ATOM 1932 O O . SER A 1 242 ? 13.835 -4.629 -7.062 1.00 97.69 242 SER A O 1
ATOM 1934 N N . PHE A 1 243 ? 12.172 -5.922 -7.838 1.00 98.25 243 PHE A N 1
ATOM 1935 C CA . PHE A 1 243 ? 12.678 -7.235 -7.417 1.00 98.25 243 PHE A CA 1
ATOM 1936 C C . PHE A 1 243 ? 13.121 -8.096 -8.610 1.00 98.25 243 PHE A C 1
ATOM 1938 O 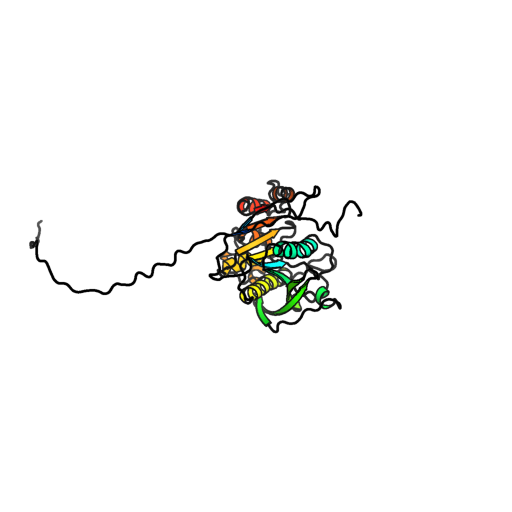O . PHE A 1 243 ? 13.051 -7.654 -9.758 1.00 98.25 243 PHE A O 1
ATOM 1945 N N . TRP A 1 244 ? 13.622 -9.310 -8.381 1.00 97.94 244 TRP A N 1
ATOM 1946 C CA . TRP A 1 244 ? 14.063 -10.169 -9.483 1.00 97.94 244 TRP A CA 1
ATOM 1947 C C . TRP A 1 244 ? 12.865 -10.613 -10.330 1.00 97.94 244 TRP A C 1
ATOM 1949 O O . TRP A 1 244 ? 11.768 -10.810 -9.815 1.00 97.94 244 TRP A O 1
ATOM 1959 N N . GLY A 1 245 ? 13.047 -10.796 -11.642 1.00 97.75 245 GLY A N 1
ATOM 1960 C CA . GLY A 1 245 ? 11.956 -11.259 -12.512 1.00 97.75 245 GLY A CA 1
ATOM 1961 C C . GLY A 1 245 ? 11.371 -12.609 -12.077 1.00 97.75 245 GLY A C 1
ATOM 1962 O O . GLY A 1 245 ? 10.163 -12.812 -12.155 1.00 97.75 245 GLY A O 1
ATOM 1963 N N . LEU A 1 246 ? 12.208 -13.494 -11.521 1.00 97.12 246 LEU A N 1
ATOM 1964 C CA . LEU A 1 246 ? 11.797 -14.790 -10.967 1.00 97.12 246 LEU A CA 1
ATOM 1965 C C . LEU A 1 246 ? 10.826 -14.663 -9.777 1.00 97.12 246 LEU A C 1
ATOM 1967 O O . LEU A 1 246 ? 9.982 -15.541 -9.586 1.00 97.12 246 LEU A O 1
ATOM 1971 N N . ASP A 1 247 ? 10.865 -13.548 -9.037 1.00 98.31 247 ASP A N 1
ATOM 1972 C CA . ASP A 1 247 ? 9.932 -13.274 -7.938 1.00 98.31 247 ASP A CA 1
ATOM 1973 C C . ASP A 1 247 ? 8.488 -13.086 -8.437 1.00 98.31 247 ASP A C 1
ATOM 1975 O O . ASP A 1 247 ? 7.543 -13.151 -7.649 1.00 98.31 247 ASP A O 1
ATOM 1979 N N . PHE A 1 248 ? 8.265 -12.917 -9.750 1.00 98.69 248 PHE A N 1
ATOM 1980 C CA . PHE A 1 248 ? 6.918 -12.870 -10.322 1.00 98.69 248 PHE A CA 1
ATOM 1981 C C . PHE A 1 248 ? 6.105 -14.130 -10.008 1.00 98.69 248 PHE A C 1
ATOM 1983 O O . PHE A 1 248 ? 4.909 -14.022 -9.728 1.00 98.69 248 PHE A O 1
ATOM 1990 N N . ASN A 1 249 ? 6.737 -15.304 -9.933 1.00 98.19 249 ASN A N 1
ATOM 1991 C CA . ASN A 1 249 ? 6.050 -16.551 -9.583 1.00 98.19 249 ASN A CA 1
ATOM 1992 C C . ASN A 1 249 ? 5.407 -16.491 -8.184 1.00 98.19 249 ASN A C 1
ATOM 1994 O O . ASN A 1 249 ? 4.340 -17.070 -7.965 1.00 98.19 249 ASN A O 1
ATOM 1998 N N . LEU A 1 250 ? 5.974 -15.705 -7.259 1.00 98.69 250 LEU A N 1
ATOM 1999 C CA . LEU A 1 250 ? 5.417 -15.481 -5.921 1.00 98.69 250 LEU A CA 1
ATOM 2000 C C . LEU A 1 250 ? 4.036 -14.800 -5.972 1.00 98.69 250 LEU A C 1
ATOM 2002 O O . LEU A 1 250 ? 3.184 -15.023 -5.104 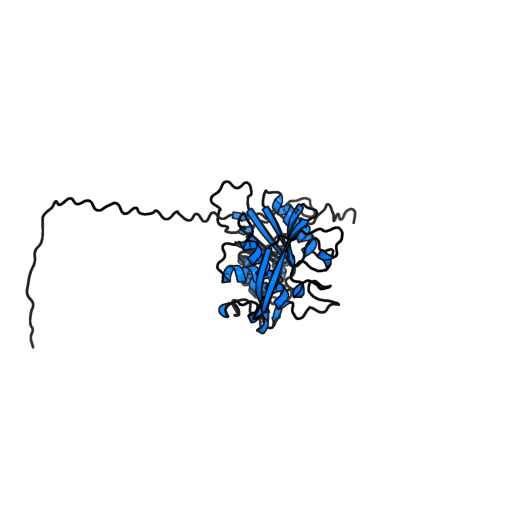1.00 98.69 250 LEU A O 1
ATOM 2006 N N . THR A 1 251 ? 3.772 -13.998 -7.010 1.00 98.69 251 THR A N 1
ATOM 2007 C CA . THR A 1 251 ? 2.482 -13.317 -7.204 1.00 98.69 251 THR A CA 1
ATOM 2008 C C . THR A 1 251 ? 1.341 -14.292 -7.497 1.00 98.69 251 THR A C 1
ATOM 2010 O O . THR A 1 251 ? 0.195 -13.974 -7.187 1.00 98.69 251 THR A O 1
ATOM 2013 N N . ASN A 1 252 ? 1.622 -15.485 -8.035 1.00 98.62 252 ASN A N 1
ATOM 2014 C CA . ASN A 1 252 ? 0.627 -16.398 -8.617 1.00 98.62 252 ASN A CA 1
ATOM 2015 C C . ASN A 1 252 ? -0.267 -15.748 -9.702 1.00 98.62 252 ASN A C 1
ATOM 2017 O O . ASN A 1 252 ? -1.362 -16.242 -9.980 1.00 98.62 252 ASN A O 1
ATOM 2021 N N . LEU A 1 253 ? 0.171 -14.640 -10.310 1.00 98.44 253 LEU A N 1
ATOM 2022 C CA . LEU A 1 253 ? -0.503 -14.040 -11.459 1.00 98.44 253 LEU A CA 1
ATOM 2023 C C . LEU A 1 253 ? -0.170 -14.826 -12.740 1.00 98.44 253 LEU A C 1
ATOM 2025 O O . LEU A 1 253 ? 0.946 -15.318 -12.884 1.00 98.44 253 LEU A O 1
ATOM 2029 N N . PRO A 1 254 ? -1.096 -14.915 -13.712 1.00 97.62 254 PRO A N 1
ATOM 2030 C CA . PRO A 1 254 ? -0.789 -15.486 -15.022 1.00 97.62 254 PRO A CA 1
ATOM 2031 C C . PRO A 1 254 ? 0.273 -14.667 -15.774 1.00 97.62 254 PRO A C 1
ATOM 2033 O O . PRO A 1 254 ? 0.238 -13.437 -15.728 1.00 97.62 254 PRO A O 1
ATOM 2036 N N . GLU A 1 255 ? 1.135 -15.329 -16.550 1.00 96.19 255 GLU A N 1
ATOM 2037 C CA . GLU A 1 255 ? 2.292 -14.732 -17.254 1.00 96.19 255 GLU A CA 1
ATOM 2038 C C . GLU A 1 255 ? 1.981 -13.473 -18.076 1.00 96.19 255 GLU A C 1
ATOM 2040 O O . GLU A 1 255 ? 2.814 -12.580 -18.166 1.00 96.19 255 GLU A O 1
ATOM 2045 N N . ARG A 1 256 ? 0.753 -13.321 -18.598 1.00 97.06 256 ARG A N 1
ATOM 2046 C CA . ARG A 1 256 ? 0.301 -12.096 -19.293 1.00 97.06 256 ARG A CA 1
ATOM 2047 C C . ARG A 1 256 ? 0.485 -10.799 -18.484 1.00 97.06 256 ARG A C 1
ATOM 2049 O O . ARG A 1 256 ? 0.490 -9.720 -19.072 1.00 97.06 256 ARG A O 1
ATOM 2056 N N . PHE A 1 257 ? 0.598 -10.887 -17.156 1.00 98.19 257 PHE A N 1
ATOM 2057 C CA . PHE A 1 257 ? 0.898 -9.747 -16.287 1.00 98.19 257 PHE A CA 1
ATOM 2058 C C . PHE A 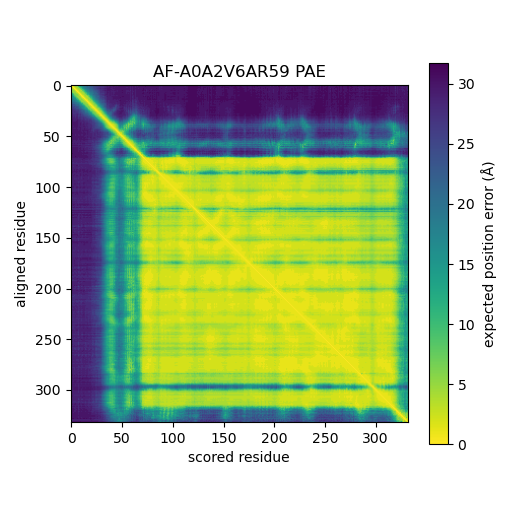1 257 ? 2.397 -9.412 -16.222 1.00 98.19 257 PHE A C 1
ATOM 2060 O O . PHE A 1 257 ? 2.723 -8.267 -15.925 1.00 98.19 257 PHE A O 1
ATOM 2067 N N . PHE A 1 258 ? 3.301 -10.344 -16.533 1.00 98.25 258 PHE A N 1
ATOM 2068 C CA . PHE A 1 258 ? 4.751 -10.129 -16.590 1.00 98.25 258 PHE A CA 1
ATOM 2069 C C . PHE A 1 258 ? 5.199 -9.855 -18.032 1.00 98.25 258 PHE A C 1
ATOM 2071 O O . PHE A 1 258 ? 5.791 -10.688 -18.711 1.00 98.25 258 PHE A O 1
ATOM 2078 N N . THR A 1 259 ? 4.842 -8.672 -18.525 1.00 97.38 259 THR A N 1
ATOM 2079 C CA . THR A 1 259 ? 5.177 -8.201 -19.876 1.00 97.38 259 THR A CA 1
ATOM 2080 C C . THR A 1 259 ? 5.556 -6.722 -19.841 1.00 97.38 259 THR A C 1
ATOM 2082 O O . THR A 1 259 ? 5.275 -6.035 -18.854 1.00 97.38 259 THR A O 1
ATOM 2085 N N . LEU A 1 260 ? 6.091 -6.198 -20.948 1.00 94.00 260 LEU A N 1
ATOM 2086 C CA . LEU A 1 260 ? 6.398 -4.771 -21.110 1.00 94.00 260 LEU A CA 1
ATOM 2087 C C . LEU A 1 260 ? 5.184 -3.862 -20.818 1.00 94.00 260 LEU A C 1
ATOM 2089 O O . LEU A 1 260 ? 5.342 -2.768 -20.275 1.00 94.00 260 LEU A O 1
ATOM 2093 N N . HIS A 1 261 ? 3.965 -4.334 -21.102 1.00 93.94 261 HIS A N 1
ATOM 2094 C CA . HIS A 1 261 ? 2.698 -3.644 -20.804 1.00 93.94 261 HIS A CA 1
ATOM 2095 C C . HIS A 1 261 ? 2.074 -4.039 -19.447 1.00 93.94 261 HIS A C 1
ATOM 2097 O O . HIS A 1 261 ? 0.936 -3.676 -19.156 1.00 93.94 261 HIS A O 1
ATOM 2103 N N . GLY A 1 262 ? 2.810 -4.784 -18.622 1.00 96.69 262 GLY A N 1
ATOM 2104 C CA . GLY A 1 262 ? 2.440 -5.228 -17.281 1.00 96.69 262 GLY A CA 1
ATOM 2105 C C . GLY A 1 262 ? 3.507 -4.875 -16.237 1.00 96.69 262 GLY A C 1
ATOM 2106 O O . GLY A 1 262 ? 4.167 -3.841 -16.332 1.00 96.69 262 GLY A O 1
ATOM 2107 N N . VAL A 1 263 ? 3.671 -5.719 -15.216 1.00 97.94 263 VAL A N 1
ATOM 2108 C CA . VAL A 1 263 ? 4.513 -5.451 -14.029 1.00 97.94 263 VAL A CA 1
ATOM 2109 C C . VAL A 1 263 ? 6.020 -5.652 -14.252 1.00 97.94 263 VAL A C 1
ATOM 2111 O O . VAL A 1 263 ? 6.811 -5.345 -13.363 1.00 97.94 263 VAL A O 1
ATOM 2114 N N . GLU A 1 264 ? 6.427 -6.179 -15.408 1.00 98.19 264 GLU A N 1
ATOM 2115 C CA . GLU A 1 264 ? 7.838 -6.366 -15.769 1.00 98.19 264 GLU A CA 1
ATOM 2116 C C . GLU A 1 264 ? 8.496 -5.018 -16.101 1.00 98.19 264 GLU A C 1
ATOM 2118 O O . GLU A 1 264 ? 7.873 -4.147 -16.711 1.00 98.19 264 GLU A O 1
ATOM 2123 N N . PHE A 1 265 ? 9.747 -4.814 -15.691 1.00 97.25 265 PHE A N 1
ATOM 2124 C CA . PHE A 1 265 ? 10.520 -3.624 -16.036 1.00 97.25 265 PHE A CA 1
ATOM 2125 C C . PHE A 1 265 ? 12.021 -3.929 -16.109 1.00 97.25 265 PHE A C 1
ATOM 2127 O O . PHE A 1 265 ? 12.657 -4.145 -15.080 1.00 97.25 265 PHE A O 1
ATOM 2134 N N . PHE A 1 266 ? 12.592 -3.949 -17.316 1.00 95.44 266 PHE A N 1
ATOM 2135 C CA . PHE A 1 266 ? 13.991 -4.329 -17.571 1.00 95.44 266 PHE A CA 1
ATOM 2136 C C . PHE A 1 266 ? 14.368 -5.698 -16.963 1.00 95.44 266 PHE A C 1
ATOM 2138 O O . PHE A 1 266 ? 15.400 -5.853 -16.310 1.00 95.44 266 PHE A O 1
ATOM 2145 N N . GLY A 1 267 ? 13.497 -6.697 -17.138 1.00 96.50 267 GLY A N 1
ATOM 2146 C CA . GLY A 1 267 ? 13.655 -8.056 -16.604 1.00 96.50 267 GLY A CA 1
ATOM 2147 C C . GLY A 1 267 ? 13.367 -8.194 -15.104 1.00 96.50 267 GLY A C 1
ATOM 2148 O O . GLY A 1 267 ? 13.528 -9.280 -14.543 1.00 96.50 267 GLY A O 1
ATOM 2149 N N . ARG A 1 268 ? 12.943 -7.114 -14.437 1.00 98.31 268 ARG A N 1
ATOM 2150 C CA . ARG A 1 268 ? 12.626 -7.069 -13.001 1.00 98.31 268 ARG A CA 1
ATOM 2151 C C . ARG A 1 268 ? 11.123 -7.046 -12.756 1.00 98.31 268 ARG A C 1
ATOM 2153 O O . ARG A 1 268 ? 10.356 -6.581 -13.593 1.00 98.31 268 ARG A O 1
ATOM 2160 N N . LEU A 1 269 ? 10.697 -7.506 -11.585 1.00 98.62 269 LEU A N 1
ATOM 2161 C CA . LEU A 1 269 ? 9.329 -7.328 -11.103 1.00 98.62 269 LEU A CA 1
ATOM 2162 C C . LEU A 1 269 ? 9.214 -5.958 -10.424 1.00 98.62 269 LEU A C 1
ATOM 2164 O O . LEU A 1 269 ? 9.828 -5.756 -9.383 1.00 98.62 269 LEU A O 1
ATOM 2168 N N . ASN A 1 270 ? 8.437 -5.025 -10.980 1.00 98.62 270 ASN A N 1
ATOM 2169 C CA . ASN A 1 270 ? 8.303 -3.664 -10.452 1.00 98.62 270 ASN A CA 1
ATOM 2170 C C . ASN A 1 270 ? 6.878 -3.405 -9.934 1.00 98.62 270 ASN A C 1
ATOM 2172 O O . ASN A 1 270 ? 5.921 -3.286 -10.706 1.00 98.62 270 ASN A O 1
ATOM 2176 N N . PHE A 1 271 ? 6.733 -3.327 -8.609 1.00 98.69 271 PHE A N 1
ATOM 2177 C CA . PHE A 1 271 ? 5.426 -3.212 -7.958 1.00 98.69 271 PHE A CA 1
ATOM 2178 C C . PHE A 1 271 ? 4.769 -1.864 -8.269 1.00 98.69 271 PHE A C 1
ATOM 2180 O O . PHE A 1 271 ? 3.585 -1.825 -8.612 1.00 98.69 271 PHE A O 1
ATOM 2187 N N . LEU A 1 272 ? 5.529 -0.764 -8.197 1.00 98.50 272 LEU A N 1
ATOM 2188 C CA . LEU A 1 272 ? 5.009 0.582 -8.435 1.00 98.50 272 LEU A CA 1
ATOM 2189 C C . LEU A 1 272 ? 4.563 0.776 -9.892 1.00 98.50 272 LEU A C 1
ATOM 2191 O O . LEU A 1 272 ? 3.492 1.339 -10.126 1.00 98.50 272 LEU A O 1
ATOM 2195 N N . LYS A 1 273 ? 5.310 0.231 -10.866 1.00 98.44 273 LYS A N 1
ATOM 2196 C CA . LYS A 1 273 ? 4.884 0.163 -12.276 1.00 98.44 273 LYS A CA 1
ATOM 2197 C C . LYS A 1 273 ? 3.548 -0.569 -12.414 1.00 98.44 273 LYS A C 1
ATOM 2199 O O . LYS A 1 273 ? 2.652 -0.080 -13.101 1.00 98.44 273 LYS A O 1
ATOM 2204 N N . GLY A 1 274 ? 3.393 -1.704 -11.728 1.00 98.38 274 GLY A N 1
ATOM 2205 C CA . GLY A 1 274 ? 2.123 -2.424 -11.646 1.00 98.38 274 GLY A CA 1
ATOM 2206 C C . GLY A 1 274 ? 0.986 -1.536 -11.134 1.00 98.38 274 GLY A C 1
ATOM 2207 O O . GLY A 1 274 ? -0.046 -1.415 -11.791 1.00 98.38 274 GLY A O 1
ATOM 2208 N N . GLY A 1 275 ? 1.192 -0.835 -10.022 1.00 98.38 275 GLY A N 1
ATOM 2209 C CA . GLY A 1 275 ? 0.201 0.103 -9.495 1.00 98.38 275 GLY A CA 1
ATOM 2210 C C . GLY A 1 275 ? -0.184 1.205 -10.493 1.00 98.38 275 GLY A C 1
ATOM 2211 O O . GLY A 1 275 ? -1.371 1.442 -10.707 1.00 98.38 275 GLY A O 1
ATOM 2212 N N . ILE A 1 276 ? 0.796 1.824 -11.164 1.00 98.38 276 ILE A N 1
ATOM 2213 C CA . ILE A 1 276 ? 0.586 2.873 -12.182 1.00 98.38 276 ILE A CA 1
ATOM 2214 C C . ILE A 1 276 ? -0.252 2.359 -13.367 1.00 98.38 276 ILE A C 1
ATOM 2216 O O . ILE A 1 276 ? -1.199 3.022 -13.801 1.00 98.38 276 ILE A O 1
ATOM 2220 N N . LEU A 1 277 ? 0.070 1.173 -13.888 1.00 98.31 277 LEU A N 1
ATOM 2221 C CA . LEU A 1 277 ? -0.611 0.600 -15.053 1.00 98.31 277 LEU A CA 1
ATOM 2222 C C . LEU A 1 277 ? -2.019 0.093 -14.727 1.00 98.31 277 LEU A C 1
ATOM 2224 O O . LEU A 1 277 ? -2.936 0.251 -15.536 1.00 98.31 277 LEU A O 1
ATOM 2228 N N . TYR A 1 278 ? -2.235 -0.466 -13.536 1.00 98.44 278 TYR A N 1
ATOM 2229 C CA . TYR A 1 278 ? -3.514 -1.087 -13.189 1.00 98.44 278 TYR A CA 1
ATOM 2230 C C . TYR A 1 278 ? -4.490 -0.149 -12.446 1.00 98.44 278 TYR A C 1
ATOM 2232 O O . TYR A 1 278 ? -5.695 -0.322 -12.601 1.00 98.44 278 TYR A O 1
ATOM 2240 N N . ALA A 1 279 ? -4.024 0.943 -11.825 1.00 98.25 279 ALA A N 1
ATOM 2241 C CA . ALA A 1 279 ? -4.841 2.143 -11.580 1.00 98.25 279 ALA A CA 1
ATOM 2242 C C . ALA A 1 279 ? -5.881 1.996 -10.453 1.00 98.25 279 ALA A C 1
ATOM 2244 O O . ALA A 1 279 ? -5.549 1.503 -9.380 1.00 98.25 279 ALA A O 1
ATOM 2245 N N . ASP A 1 280 ? -7.138 2.445 -10.592 1.00 97.12 280 ASP A N 1
ATOM 2246 C CA . ASP A 1 280 ? -7.776 3.167 -11.705 1.00 97.12 280 ASP A CA 1
ATOM 2247 C C . ASP A 1 280 ? -7.246 4.594 -11.866 1.00 97.12 280 ASP A C 1
ATOM 2249 O O . ASP A 1 280 ? -7.125 5.096 -12.986 1.00 97.12 280 ASP A O 1
ATOM 2253 N N . ARG A 1 281 ? -6.948 5.246 -10.738 1.00 97.00 281 ARG A N 1
ATOM 2254 C CA . ARG A 1 281 ? -6.410 6.608 -10.643 1.00 97.00 281 ARG A CA 1
ATOM 2255 C C . ARG A 1 281 ? -5.096 6.616 -9.876 1.00 97.00 281 ARG A C 1
ATOM 2257 O O . ARG A 1 281 ? -4.854 5.758 -9.030 1.00 97.00 281 ARG A O 1
ATOM 2264 N N . ILE A 1 282 ? -4.274 7.618 -10.165 1.00 96.12 282 ILE A N 1
ATOM 2265 C CA . ILE A 1 282 ? -2.978 7.819 -9.526 1.00 96.12 282 ILE A CA 1
ATOM 2266 C C . ILE A 1 282 ? -2.953 9.229 -8.945 1.00 96.12 282 ILE A C 1
ATOM 2268 O O . ILE A 1 282 ? -3.374 10.188 -9.596 1.00 96.12 282 ILE A O 1
ATOM 2272 N N . THR A 1 283 ? -2.443 9.370 -7.733 1.00 93.75 283 THR A N 1
ATOM 2273 C CA . THR A 1 283 ? -2.263 10.645 -7.048 1.00 93.75 283 THR A CA 1
ATOM 2274 C C . THR A 1 283 ? -0.833 10.810 -6.562 1.00 93.75 283 THR A C 1
ATOM 2276 O O . THR A 1 283 ? -0.123 9.833 -6.341 1.00 93.75 283 THR A O 1
ATOM 2279 N N . THR A 1 284 ? -0.373 12.050 -6.427 1.00 90.88 284 THR A N 1
ATOM 2280 C CA . THR A 1 284 ? 0.969 12.341 -5.905 1.00 90.88 284 THR A CA 1
ATOM 2281 C C . THR A 1 284 ? 1.026 13.702 -5.211 1.00 90.88 284 THR A C 1
ATOM 2283 O O . THR A 1 284 ? 0.124 14.521 -5.380 1.00 90.88 284 THR A O 1
ATOM 2286 N N . VAL A 1 285 ? 2.083 13.922 -4.427 1.00 84.56 285 VAL A N 1
ATOM 2287 C CA . VAL A 1 285 ? 2.112 14.800 -3.239 1.00 84.56 285 VAL A CA 1
ATOM 2288 C C . VAL A 1 285 ? 2.056 16.305 -3.506 1.00 84.56 285 VAL A C 1
ATOM 2290 O O . VAL A 1 285 ? 1.842 17.092 -2.587 1.00 84.56 285 VAL A O 1
ATOM 2293 N N . SER A 1 286 ? 2.330 16.735 -4.740 1.00 83.81 286 SER A N 1
ATOM 2294 C CA . SER A 1 286 ? 2.249 18.137 -5.163 1.00 83.81 286 SER A CA 1
ATOM 2295 C C . SER A 1 286 ? 2.316 18.271 -6.686 1.00 83.81 286 SER A C 1
ATOM 2297 O O . SER A 1 286 ? 2.785 17.377 -7.391 1.00 83.81 286 SER A O 1
ATOM 2299 N N . GLU A 1 287 ? 1.903 19.427 -7.211 1.00 85.75 287 GLU A N 1
ATOM 2300 C CA . GLU A 1 287 ? 2.019 19.743 -8.643 1.00 85.75 287 GLU A CA 1
ATOM 2301 C C . GLU A 1 287 ? 3.467 20.059 -9.061 1.00 85.75 287 GLU A C 1
ATOM 2303 O O . GLU A 1 287 ? 3.801 19.997 -10.243 1.00 85.75 287 GLU A O 1
ATOM 2308 N N . HIS A 1 288 ? 4.358 20.385 -8.116 1.00 86.50 288 HIS A N 1
ATOM 2309 C CA . HIS A 1 288 ? 5.795 20.425 -8.399 1.00 86.50 288 HIS A CA 1
ATOM 2310 C C . HIS A 1 288 ? 6.312 19.005 -8.640 1.00 86.50 288 HIS A C 1
ATOM 2312 O O . HIS A 1 288 ? 6.832 18.712 -9.717 1.00 86.50 288 HIS A O 1
ATOM 2318 N N . TYR A 1 289 ? 6.070 18.114 -7.677 1.00 87.94 289 TYR A N 1
ATOM 2319 C CA . TYR A 1 289 ? 6.551 16.739 -7.714 1.00 87.94 289 TYR A CA 1
ATOM 2320 C C . TYR A 1 289 ? 5.951 15.955 -8.889 1.00 87.94 289 TYR A C 1
ATOM 2322 O O . TYR A 1 289 ? 6.682 15.304 -9.624 1.00 87.94 289 TYR A O 1
ATOM 2330 N N . ARG A 1 290 ? 4.651 16.123 -9.189 1.00 89.31 290 ARG A N 1
ATOM 2331 C CA . ARG A 1 290 ? 4.014 15.534 -10.384 1.00 89.31 290 ARG A CA 1
ATOM 2332 C C . ARG A 1 290 ? 4.745 15.901 -11.679 1.00 89.31 290 ARG A C 1
ATOM 2334 O O . ARG A 1 290 ? 4.917 15.049 -12.551 1.00 89.31 290 ARG A O 1
ATOM 2341 N N . ARG A 1 291 ? 5.164 17.164 -11.821 1.00 88.69 291 ARG A N 1
ATOM 2342 C CA . ARG A 1 291 ? 5.928 17.631 -12.988 1.00 88.69 291 ARG A CA 1
ATOM 2343 C C . ARG A 1 291 ? 7.341 17.060 -12.991 1.00 88.69 291 ARG A C 1
ATOM 2345 O O . ARG A 1 291 ? 7.792 16.637 -14.048 1.00 88.69 291 ARG A O 1
ATOM 2352 N N . GLU A 1 292 ? 7.998 17.013 -11.837 1.00 90.06 292 GLU A N 1
ATOM 2353 C CA . GLU A 1 292 ? 9.335 16.446 -11.638 1.00 90.06 292 GLU A CA 1
ATOM 2354 C C . GLU A 1 292 ? 9.424 14.959 -12.009 1.00 90.06 292 GLU A C 1
ATOM 2356 O O . GLU A 1 292 ? 10.216 14.613 -12.888 1.00 90.06 292 GLU A O 1
ATOM 2361 N N . ILE A 1 293 ? 8.565 14.106 -11.439 1.00 90.31 293 ILE A N 1
ATOM 2362 C CA . ILE A 1 293 ? 8.548 12.657 -11.715 1.00 90.31 293 ILE A CA 1
ATOM 2363 C C . ILE A 1 293 ? 8.156 12.322 -13.161 1.00 90.31 293 ILE A C 1
ATOM 2365 O O . ILE A 1 293 ? 8.418 11.224 -13.641 1.00 90.31 293 ILE A O 1
ATOM 2369 N N . SER A 1 294 ? 7.548 13.278 -13.871 1.00 88.69 294 SER A N 1
ATOM 2370 C CA . SER A 1 294 ? 7.157 13.144 -15.278 1.00 88.69 294 SER A CA 1
ATOM 2371 C C . SER A 1 294 ? 8.181 13.739 -16.260 1.00 88.69 294 SER A C 1
ATOM 2373 O O . SER A 1 294 ? 7.943 13.682 -17.471 1.00 88.69 294 SER A O 1
ATOM 2375 N N . ARG A 1 295 ? 9.291 14.347 -15.799 1.00 86.00 295 ARG A N 1
ATOM 2376 C CA . ARG A 1 295 ? 10.246 15.052 -16.681 1.00 86.00 295 ARG A CA 1
ATOM 2377 C C . ARG A 1 295 ? 10.895 14.096 -17.700 1.00 86.00 295 ARG A C 1
ATOM 2379 O O . ARG A 1 295 ? 11.420 13.063 -17.292 1.00 86.00 295 ARG A O 1
ATOM 2386 N N . PRO A 1 296 ? 10.970 14.464 -18.998 1.00 76.75 296 PRO A N 1
ATOM 2387 C CA . PRO A 1 296 ? 11.656 13.669 -20.027 1.00 76.75 296 PRO A CA 1
ATOM 2388 C C . PRO A 1 296 ? 13.154 13.428 -19.803 1.00 76.75 296 PRO A C 1
ATOM 2390 O O . PRO A 1 296 ? 13.734 12.591 -20.481 1.00 76.75 296 PRO A O 1
ATOM 2393 N N . SER A 1 297 ? 13.793 14.148 -18.877 1.00 71.19 297 SER A N 1
ATOM 2394 C CA . SER A 1 297 ? 15.207 13.962 -18.532 1.00 71.19 297 SER A CA 1
ATOM 2395 C C . SER A 1 297 ? 15.483 12.745 -17.637 1.00 71.19 297 SER A C 1
ATOM 2397 O O . SER A 1 297 ? 16.633 12.532 -17.265 1.00 71.19 297 SER A O 1
ATOM 2399 N N . GLY A 1 298 ? 14.459 11.983 -17.227 1.00 63.62 298 GLY A N 1
ATOM 2400 C CA . GLY A 1 298 ? 14.572 10.765 -16.407 1.00 63.62 298 GLY A CA 1
ATOM 2401 C C . GLY A 1 298 ? 14.947 10.986 -14.932 1.00 63.62 298 GLY A C 1
ATOM 2402 O O . GLY A 1 298 ? 14.498 10.236 -14.066 1.00 63.62 298 GLY A O 1
ATOM 2403 N N . ALA A 1 299 ? 15.699 12.049 -14.630 1.00 72.69 299 ALA A N 1
ATOM 2404 C CA . ALA A 1 299 ? 16.315 12.313 -13.327 1.00 72.69 299 ALA A CA 1
ATOM 2405 C C . ALA A 1 299 ? 15.344 12.310 -12.131 1.00 72.69 299 ALA A C 1
ATOM 2407 O O . ALA A 1 299 ? 15.723 11.856 -11.060 1.00 72.69 299 ALA A O 1
ATOM 2408 N N . GLY A 1 300 ? 14.108 12.795 -12.307 1.00 77.56 300 GLY A N 1
ATOM 2409 C CA . GLY A 1 300 ? 13.102 12.845 -11.234 1.00 77.56 300 GLY A CA 1
ATOM 2410 C C . GLY A 1 300 ? 12.151 11.646 -11.179 1.00 77.56 300 GLY A C 1
ATOM 2411 O O . GLY A 1 300 ? 11.493 11.439 -10.167 1.00 77.56 300 GLY A O 1
ATOM 2412 N N . GLY A 1 301 ? 12.037 10.858 -12.255 1.00 80.69 301 GLY A N 1
ATOM 2413 C CA . GLY A 1 301 ? 11.111 9.717 -12.322 1.00 80.69 301 GLY A CA 1
ATOM 2414 C C . GLY A 1 301 ? 11.763 8.360 -12.069 1.00 80.69 301 GLY A C 1
ATOM 2415 O O . GLY A 1 301 ? 11.065 7.348 -12.073 1.00 80.69 301 GLY A O 1
ATOM 2416 N N . HIS A 1 302 ? 13.086 8.322 -11.871 1.00 89.75 302 HIS A N 1
ATOM 2417 C CA . HIS A 1 302 ? 13.854 7.108 -11.568 1.00 89.75 302 HIS A CA 1
ATOM 2418 C C . HIS A 1 302 ? 13.579 5.958 -12.566 1.00 89.75 302 HIS A C 1
ATOM 2420 O O . HIS A 1 302 ? 13.428 4.797 -12.190 1.00 89.75 302 HIS A O 1
ATOM 2426 N N . GLY A 1 303 ? 13.461 6.299 -13.856 1.00 92.00 303 GLY A N 1
ATOM 2427 C CA . GLY A 1 303 ? 13.141 5.382 -14.958 1.00 92.00 303 GLY A CA 1
ATOM 2428 C C . GLY A 1 303 ? 11.643 5.154 -15.212 1.00 92.00 303 GLY A C 1
ATOM 2429 O O . GLY A 1 303 ? 11.269 4.778 -16.320 1.00 92.00 303 GLY A O 1
ATOM 2430 N N . LEU A 1 304 ? 10.758 5.426 -14.246 1.00 94.44 304 LEU A N 1
ATOM 2431 C CA . LEU A 1 304 ? 9.303 5.320 -14.435 1.00 94.44 304 LEU A CA 1
ATOM 2432 C C . LEU A 1 304 ? 8.677 6.568 -15.085 1.00 94.44 304 LEU A C 1
ATOM 2434 O O . LEU A 1 304 ? 7.462 6.607 -15.277 1.00 94.44 304 LEU A O 1
ATOM 2438 N N . ASP A 1 305 ? 9.471 7.572 -15.468 1.00 93.50 305 ASP A N 1
ATOM 2439 C CA . ASP A 1 305 ? 8.987 8.834 -16.041 1.00 93.50 305 ASP A CA 1
ATOM 2440 C C . ASP A 1 305 ? 8.199 8.634 -17.349 1.00 93.50 305 ASP A C 1
ATOM 2442 O O . ASP A 1 305 ? 7.189 9.304 -17.568 1.00 93.50 305 ASP A O 1
ATOM 2446 N N . VAL A 1 306 ? 8.605 7.676 -18.194 1.00 93.38 306 VAL A N 1
ATOM 2447 C CA . VAL A 1 306 ? 7.861 7.293 -19.408 1.00 93.38 306 VAL A CA 1
ATOM 2448 C C . VAL A 1 306 ? 6.494 6.716 -19.034 1.00 93.38 306 VAL A C 1
ATOM 2450 O O . VAL A 1 306 ? 5.470 7.199 -19.516 1.00 93.38 306 VAL A O 1
ATOM 2453 N N . VAL A 1 307 ? 6.468 5.750 -18.110 1.00 95.38 307 VAL A N 1
ATOM 2454 C CA . VAL A 1 307 ? 5.240 5.075 -17.655 1.00 95.38 307 VAL A CA 1
ATOM 2455 C C . VAL A 1 307 ? 4.266 6.082 -17.028 1.00 95.38 307 VAL A C 1
ATOM 2457 O O . VAL A 1 307 ? 3.060 6.033 -17.277 1.00 95.38 307 VAL A O 1
ATOM 2460 N N . LEU A 1 308 ? 4.788 7.036 -16.251 1.00 95.19 308 LEU A N 1
ATOM 2461 C CA . LEU A 1 308 ? 4.020 8.126 -15.649 1.00 95.19 308 LEU A CA 1
ATOM 2462 C C . LEU A 1 308 ? 3.463 9.099 -16.696 1.00 95.19 308 LEU A C 1
ATOM 2464 O O . LEU A 1 308 ? 2.309 9.509 -16.568 1.00 95.19 308 LEU A O 1
ATOM 2468 N N . ARG A 1 309 ? 4.224 9.433 -17.750 1.00 94.44 309 ARG A N 1
ATOM 2469 C CA . ARG A 1 309 ? 3.737 10.270 -18.863 1.00 94.44 309 ARG A CA 1
ATOM 2470 C C . ARG A 1 309 ? 2.627 9.589 -19.661 1.00 94.44 309 ARG A C 1
ATOM 2472 O O . ARG A 1 309 ? 1.601 10.218 -19.909 1.00 94.44 309 ARG A O 1
ATOM 2479 N N . GLU A 1 310 ? 2.781 8.315 -20.012 1.00 95.06 310 GLU A N 1
ATOM 2480 C CA . GLU A 1 310 ? 1.741 7.536 -20.708 1.00 95.06 310 GLU A CA 1
ATOM 2481 C C . GLU A 1 310 ? 0.441 7.460 -19.884 1.00 95.06 310 GLU A C 1
ATOM 2483 O O . GLU A 1 310 ? -0.671 7.565 -20.411 1.00 95.06 310 GLU A O 1
ATOM 2488 N N . ASN A 1 311 ? 0.571 7.381 -18.557 1.00 95.56 311 ASN A N 1
ATOM 2489 C CA . ASN A 1 311 ? -0.549 7.342 -17.618 1.00 95.56 311 ASN A CA 1
ATOM 2490 C C . ASN A 1 311 ? -0.947 8.725 -17.064 1.00 95.56 311 ASN A C 1
ATOM 2492 O O . ASN A 1 311 ? -1.776 8.802 -16.153 1.00 95.56 311 ASN A O 1
ATOM 2496 N N . ALA A 1 312 ? -0.438 9.831 -17.623 1.00 93.12 312 ALA A N 1
ATOM 2497 C CA . ALA A 1 312 ? -0.657 11.178 -17.081 1.00 93.12 312 ALA A CA 1
ATOM 2498 C C . ALA A 1 312 ? -2.143 11.580 -17.023 1.00 93.12 312 ALA A C 1
ATOM 2500 O O . ALA A 1 312 ? -2.556 12.297 -16.118 1.00 93.12 312 ALA A O 1
ATOM 2501 N N . HIS A 1 313 ? -2.973 11.048 -17.925 1.00 93.00 313 HIS A N 1
ATOM 2502 C CA . HIS A 1 313 ? -4.431 11.234 -17.941 1.00 93.00 313 HIS A CA 1
ATOM 2503 C C . HIS A 1 313 ? -5.157 10.658 -16.698 1.00 93.00 313 HIS A C 1
ATOM 2505 O O . HIS A 1 313 ? -6.320 10.981 -16.432 1.00 93.00 313 HIS A O 1
ATOM 2511 N N . ARG A 1 314 ? -4.477 9.804 -15.920 1.00 93.62 314 ARG A N 1
ATOM 2512 C CA . ARG A 1 314 ? -4.925 9.241 -14.635 1.00 93.62 314 ARG A CA 1
ATOM 2513 C C . ARG A 1 314 ? -4.213 9.843 -13.422 1.00 93.62 314 ARG A C 1
ATOM 2515 O O . ARG A 1 314 ? -4.684 9.603 -12.311 1.00 93.62 314 ARG A O 1
ATOM 2522 N N . LEU A 1 315 ? -3.137 10.609 -13.625 1.00 91.81 315 LEU A N 1
ATOM 2523 C CA . LEU A 1 315 ? -2.262 11.151 -12.583 1.00 91.81 315 LEU A CA 1
ATOM 2524 C C . LEU A 1 315 ? -2.688 12.563 -12.151 1.00 91.81 315 LEU A C 1
ATOM 2526 O O . LEU A 1 315 ? -2.630 13.507 -12.933 1.00 91.81 315 LEU A O 1
ATOM 2530 N N . THR A 1 316 ? -3.071 12.720 -10.885 1.00 88.88 316 THR A N 1
ATOM 2531 C CA . THR A 1 316 ? -3.505 13.998 -10.293 1.00 88.88 316 THR A CA 1
ATOM 2532 C C . THR A 1 316 ? -2.581 14.417 -9.151 1.00 88.88 316 THR A C 1
ATOM 2534 O O . THR A 1 316 ? -2.248 13.612 -8.288 1.00 88.88 316 THR A O 1
ATOM 2537 N N . ALA A 1 317 ? -2.177 15.685 -9.109 1.00 83.50 317 ALA A N 1
ATOM 2538 C CA . ALA A 1 317 ? -1.505 16.232 -7.936 1.00 83.50 317 ALA A CA 1
ATOM 2539 C C . ALA A 1 317 ? -2.531 16.544 -6.837 1.00 83.50 317 ALA A C 1
ATOM 2541 O O . ALA A 1 317 ? -3.515 17.239 -7.085 1.00 83.50 317 ALA A O 1
ATOM 2542 N N . ILE A 1 318 ? -2.281 16.063 -5.623 1.00 76.00 318 ILE A N 1
ATOM 2543 C CA . ILE A 1 318 ? -3.011 16.439 -4.413 1.00 76.00 318 ILE A CA 1
ATOM 2544 C C . ILE A 1 318 ? -1.950 16.882 -3.422 1.00 76.00 318 ILE A C 1
ATOM 2546 O O . ILE A 1 318 ? -1.100 16.085 -3.032 1.00 76.00 318 ILE A O 1
ATOM 2550 N N . LEU A 1 319 ? -1.980 18.163 -3.058 1.00 69.06 319 LEU A N 1
ATOM 2551 C CA . LEU A 1 319 ? -1.035 18.698 -2.091 1.00 69.06 319 LEU A CA 1
ATOM 2552 C C . LEU A 1 319 ? -1.205 17.967 -0.751 1.00 69.06 319 LEU A C 1
ATOM 2554 O O . LEU A 1 319 ? -2.327 17.732 -0.302 1.00 69.06 319 LEU A O 1
ATOM 2558 N N . HIS A 1 320 ? -0.098 17.592 -0.116 1.00 64.19 320 HIS A N 1
ATOM 2559 C CA . HIS A 1 320 ? -0.144 17.172 1.280 1.00 64.19 320 HIS A CA 1
ATOM 2560 C C . HIS A 1 320 ? -0.407 18.396 2.160 1.00 64.19 320 HIS A C 1
ATOM 2562 O O . HIS A 1 320 ? 0.424 19.301 2.223 1.00 64.19 320 HIS A O 1
ATOM 2568 N N . GLY A 1 321 ? -1.554 18.417 2.840 1.00 55.00 321 GLY A N 1
ATOM 2569 C CA . GLY A 1 321 ? -1.793 19.365 3.926 1.00 55.00 321 GLY A CA 1
ATOM 2570 C C . GLY A 1 321 ? -0.895 19.036 5.120 1.00 55.00 321 GLY A C 1
ATOM 2571 O O . GLY A 1 321 ? -0.686 17.860 5.428 1.00 55.00 321 GLY A O 1
ATOM 2572 N N . ALA A 1 322 ? -0.375 20.061 5.791 1.00 52.72 322 ALA A N 1
ATOM 2573 C CA . ALA A 1 322 ? 0.325 19.901 7.061 1.00 52.72 322 ALA A CA 1
ATOM 2574 C C . ALA A 1 322 ? -0.678 19.932 8.222 1.00 52.72 322 ALA A C 1
ATOM 2576 O O . ALA A 1 322 ? -1.679 20.648 8.173 1.00 52.72 322 ALA A O 1
ATOM 2577 N N . ASP A 1 323 ? -0.410 19.170 9.283 1.00 53.44 323 ASP A N 1
ATOM 2578 C CA . ASP A 1 323 ? -1.172 19.295 10.526 1.00 53.44 323 ASP A CA 1
ATOM 2579 C C . ASP A 1 323 ? -0.623 20.477 11.339 1.00 53.44 323 ASP A C 1
ATOM 2581 O O . ASP A 1 323 ? 0.274 20.314 12.167 1.00 53.44 323 ASP A O 1
ATOM 2585 N N . TYR A 1 324 ? -1.154 21.677 11.090 1.00 50.22 324 TYR A N 1
ATOM 2586 C CA . TYR A 1 324 ? -0.728 22.913 11.761 1.00 50.22 324 TYR A CA 1
ATOM 2587 C C . TYR A 1 324 ? -1.037 22.961 13.266 1.00 50.22 324 TYR A C 1
ATOM 2589 O O . TYR A 1 324 ? -0.603 23.887 13.946 1.00 50.22 324 TYR A O 1
ATOM 2597 N N . THR A 1 325 ? -1.743 21.965 13.819 1.00 53.25 325 THR A N 1
ATOM 2598 C CA . THR A 1 325 ? -1.866 21.803 15.279 1.00 53.25 325 THR A CA 1
ATOM 2599 C C . THR A 1 325 ? -0.631 21.143 15.900 1.00 53.25 325 THR A C 1
ATOM 2601 O O . THR A 1 325 ? -0.454 21.192 17.116 1.00 53.25 325 THR A O 1
ATOM 2604 N N . ARG A 1 326 ? 0.221 20.528 15.067 1.00 48.25 326 ARG A N 1
ATOM 2605 C CA . ARG A 1 326 ? 1.424 19.783 15.459 1.00 48.25 326 ARG A CA 1
ATOM 2606 C C . ARG A 1 326 ? 2.716 20.341 14.852 1.00 48.25 326 ARG A C 1
ATOM 2608 O O . ARG A 1 326 ? 3.772 20.109 15.426 1.00 48.25 326 ARG A O 1
ATOM 2615 N N . TRP A 1 327 ? 2.618 21.040 13.722 1.00 45.62 327 TRP A N 1
ATOM 2616 C CA . TRP A 1 327 ? 3.730 21.664 13.003 1.00 45.62 327 TRP A CA 1
ATOM 2617 C C . TRP A 1 327 ? 3.394 23.131 12.714 1.00 45.62 327 TRP A C 1
ATOM 2619 O O . TRP A 1 327 ? 2.689 23.435 11.748 1.00 45.62 327 TRP A O 1
ATOM 2629 N N . ASN A 1 328 ? 3.864 24.041 13.561 1.00 44.59 328 ASN A N 1
ATOM 2630 C CA . ASN A 1 328 ? 3.562 25.465 13.494 1.00 44.59 328 ASN A CA 1
ATOM 2631 C C . ASN A 1 328 ? 4.858 26.285 13.332 1.00 44.59 328 ASN A C 1
ATOM 2633 O O . ASN A 1 328 ? 5.516 26.585 14.323 1.00 44.59 328 ASN A O 1
ATOM 2637 N N . PRO A 1 329 ? 5.186 26.768 12.118 1.00 45.34 329 PRO A N 1
ATOM 2638 C CA . PRO A 1 329 ? 6.412 27.535 11.853 1.00 45.34 329 PRO A CA 1
ATOM 2639 C C . PRO A 1 329 ? 6.575 28.851 12.637 1.00 45.34 329 PRO A C 1
ATOM 2641 O O . PRO A 1 329 ? 7.599 29.511 12.504 1.00 45.34 329 PRO A O 1
ATOM 2644 N N . ALA A 1 330 ? 5.561 29.283 13.395 1.00 50.03 330 ALA A N 1
ATOM 2645 C CA . ALA A 1 330 ? 5.655 30.420 14.311 1.00 50.03 330 ALA A CA 1
ATOM 2646 C C . ALA A 1 330 ? 6.092 30.031 15.742 1.00 50.03 330 ALA A C 1
ATOM 2648 O O . ALA A 1 330 ? 6.310 30.922 16.563 1.00 50.03 330 ALA A O 1
ATOM 2649 N N . SER A 1 331 ? 6.185 28.734 16.058 1.00 49.47 331 SER A N 1
ATOM 2650 C CA . SER A 1 331 ? 6.607 28.191 17.362 1.00 49.47 331 SER A CA 1
ATOM 2651 C C . SER A 1 331 ? 7.688 27.106 17.289 1.00 49.47 331 SER A C 1
ATOM 2653 O O . SER A 1 331 ? 8.140 26.664 18.346 1.00 49.47 331 SER A O 1
ATOM 2655 N N . ASP A 1 332 ? 8.067 26.690 16.080 1.00 51.34 332 ASP A N 1
ATOM 2656 C CA . ASP A 1 332 ? 8.989 25.586 15.781 1.00 51.34 332 ASP A CA 1
ATOM 2657 C C . ASP A 1 332 ? 10.346 26.115 15.269 1.00 51.34 332 ASP A C 1
ATOM 2659 O O . ASP A 1 332 ? 11.386 25.610 15.751 1.00 51.34 332 ASP A O 1
#

Secondary structure (DSSP, 8-state):
--------------------PPP-------------PEEE--PBP--TTS--B---EEE--PPPSS--S-S-EEEEE-SS-TT-----HHHHHHHHHHHHTTTTT-EEEEEEE--HHHHS-TT--PEEEEEEEEEEETTEEEEEEEEEEE-TT--EEEEEE-HHHHSSS-SSEETTEEPTTHHHHHHHHHHHHHHHHHH-SSPP-EEEEEHHHHTTHHHHHHHTT-S-EEEEEES-TT---EEEGGGHHHHT--GGGSSTTTTEETTEEEHHHHHHHH-SEEEES-HHHHHHHT-TTSTTTTTTHHHHHHTGGGEEE------TTT--TTT-